Protein 2RE3 (pdb70)

Sequence (357 aa):
SADGLLASARAIKKSSKGPAPVHLWNNPPFNGDIDRIARDGTWFYQGTPINRRPAVRLFSSILKREEDDRFYLVTPVEKVGIRVDDAPFVAVDVEEVAGQGRKQVLTFTTHVGDSAVAGEGNPIRAQDPATGEPAPYVHVRAGLEALIDRKSFYRLDLGEIEDGWFGLWSSGSFFPLTVEEELEERSADGLLASARAIKSKGPAPVHLWNPPFNGDIDRIARDGTWFYQGTPINRPAVRLFSSILKREEDRFYLVTPVEKVGIRRVDDAPFVAVDVEVAGQGRKQVLTFTTHVGDSAVAGEGNPIRRAQDPATGEPAPYVHVRAGLEALIDRKSFYRLDLGEIEDGWFGLWSSGSFFPLTVEELEERG

Radius of gyration: 22.02 Å; Cα contacts (8 Å, |Δi|>4): 754; chains: 2; bounding box: 51×50×62 Å

B-factor: mean 31.07, std 10.71, range [5.23, 73.54]

CATH classification: 3.10.540.10 (+2 more: 2.30.270.10, 2.20.70.10)

Foldseek 3Di:
DDADDVRVLVVFDDPAQDPQVVADADEPEAAAEQELARWDAHPRHTDPDLVNLRQLSQWADDDHFIWRGDNHYIHGYYYPPANWAFDDWDWDDDDLQIWIWTATPSGAIAIDDPQWHKAAADPPPSHQFIWTRRDNPGIHTYDPVRVVVVCQWDDDPQFIFHRHNNDTYGSGPVVVVD/DDQDDVRVLVVFDDPAADPLVVADADEPEAAAEQEQQRFDAHPNHTDPDLVNLRQVSQWADDDNFIWRGDNHYIHGYYYPDANWAFEDWDWDDDDQQIWIWTATPSGAIDIDDPVWHKAAADPPPRHQWIWIRRDNRGIHTYDDVNVVVVCQWDDDDQFIFHHHNNDTYGSGPVVVVPD

Solvent-accessible surface area: 18654 Å² total

Secondary structure (DSSP, 8-state):
----HHHHHHH---SS---GGG--PPEEEE---B-TTS-BEETTEE------HHHHTTEEEETTEEEEE-SS-EEEE-BSS-SEEEEEEEEES-GGG-EEEEEETTS-EEE-SSSS-B--B-TTT-SB--EEEEETTEEEEEPHHHHHH----EEETTEEEEEETTEEEE--HHHHH-/--S-HHHHHHH---SS---GGG--PPEEEE---B-TTS-BEETTEE------HHHHTTEEEETTEEEEE-SS-EEEE-BSS-SEEEEEEEEES-GGG-EEEEEETTS-EEE-SSSS-B--B-TTT--B--EEEEETTEEEEEPHHHHHH----EEETTEEEEEETTEEEE--HHHHHH-

Structure (mmCIF, N/CA/C/O backbone):
data_2RE3
#
_entry.id   2RE3
#
_cell.length_a   75.370
_cell.length_b   75.370
_cell.length_c   182.687
_cell.angle_alpha   90.000
_cell.angle_beta   90.000
_cell.angle_gamma   90.000
#
_symmetry.space_group_name_H-M   'P 43 21 2'
#
loop_
_entity.id
_entity.type
_entity.pdbx_description
1 polymer 'Uncharacterized protein'
2 non-polymer GLYCEROL
3 water water
#
loop_
_atom_site.group_PDB
_atom_site.id
_atom_site.type_symbol
_atom_site.label_atom_id
_atom_site.label_alt_id
_atom_site.label_comp_id
_atom_site.label_asym_id
_atom_site.label_entity_id
_atom_site.label_seq_id
_atom_site.pdbx_PDB_ins_code
_atom_site.Cartn_x
_atom_site.Cartn_y
_atom_site.Cartn_z
_atom_site.occupancy
_atom_site.B_iso_or_equiv
_atom_site.auth_seq_id
_atom_site.auth_comp_id
_atom_site.auth_asym_id
_atom_site.auth_atom_id
_atom_site.pdbx_PDB_model_num
ATOM 1 N N . SER A 1 11 ? 12.155 -10.473 24.334 1.00 70.83 10 SER A N 1
ATOM 2 C CA . SER A 1 11 ? 10.975 -9.559 24.444 1.00 71.11 10 SER A CA 1
ATOM 3 C C . SER A 1 11 ? 11.270 -8.043 24.193 1.00 70.37 10 SER A C 1
ATOM 4 O O . SER A 1 11 ? 11.241 -7.226 25.139 1.00 69.53 10 SER A O 1
ATOM 7 N N . ALA A 1 12 ? 11.618 -7.653 22.957 1.00 68.46 11 ALA A N 1
ATOM 8 C CA . ALA A 1 12 ? 12.408 -8.437 21.995 1.00 65.37 11 ALA A CA 1
ATOM 9 C C . ALA A 1 12 ? 13.534 -7.471 21.552 1.00 62.91 11 ALA A C 1
ATOM 10 O O . ALA A 1 12 ? 13.976 -7.494 20.403 1.00 64.25 11 ALA A O 1
ATOM 12 N N . ASP A 1 13 ? 13.954 -6.607 22.490 1.00 58.91 12 ASP A N 1
ATOM 13 C CA . ASP A 1 13 ? 15.052 -5.633 22.339 1.00 54.20 12 ASP A CA 1
ATOM 14 C C . ASP A 1 13 ? 16.027 -5.882 23.491 1.00 48.11 12 ASP A C 1
ATOM 15 O O . ASP A 1 13 ? 15.612 -5.873 24.653 1.00 46.66 12 ASP A O 1
ATOM 20 N N . GLY A 1 14 ? 17.308 -6.090 23.175 1.00 41.34 13 GLY A N 1
ATOM 21 C CA . GLY A 1 14 ? 18.298 -6.572 24.155 1.00 36.02 13 GLY A CA 1
ATOM 22 C C . GLY A 1 14 ? 19.075 -5.480 24.875 1.00 32.97 13 GLY A C 1
ATOM 23 O O . GLY A 1 14 ? 18.691 -4.320 24.852 1.00 32.78 13 GLY A O 1
ATOM 24 N N . LEU A 1 15 ? 20.176 -5.851 25.524 1.00 28.47 14 LEU A N 1
ATOM 25 C CA . LEU A 1 15 ? 20.959 -4.910 26.320 1.00 24.24 14 LEU A CA 1
ATOM 26 C C . LEU A 1 15 ? 21.485 -3.715 25.533 1.00 24.30 14 LEU A C 1
ATOM 27 O O . LEU A 1 15 ? 21.129 -2.559 25.809 1.00 24.40 14 LEU A O 1
ATOM 32 N N . LEU A 1 16 ? 22.330 -4.008 24.553 1.00 23.14 15 LEU A N 1
ATOM 33 C CA . LEU A 1 16 ? 22.972 -3.003 23.725 1.00 22.51 15 LEU A CA 1
ATOM 34 C C . LEU A 1 16 ? 21.980 -2.217 22.872 1.00 24.60 15 LEU A C 1
ATOM 35 O O . LEU A 1 16 ? 22.157 -1.005 22.674 1.00 24.64 15 LEU A O 1
ATOM 40 N N . ALA A 1 17 ? 20.954 -2.889 22.349 1.00 25.65 16 ALA A N 1
ATOM 41 C CA . ALA A 1 17 ? 19.971 -2.192 21.523 1.00 26.85 16 ALA A CA 1
ATOM 42 C C . ALA A 1 17 ? 19.251 -1.179 22.400 1.00 26.93 16 ALA A C 1
ATOM 43 O O . ALA A 1 17 ? 19.039 -0.043 21.996 1.00 29.22 16 ALA A O 1
ATOM 45 N N . SER A 1 18 ? 18.929 -1.576 23.619 1.00 26.42 17 SER A N 1
ATOM 46 C CA . SER A 1 18 ? 18.205 -0.705 24.518 1.00 27.14 17 SER A CA 1
ATOM 47 C C . SER A 1 18 ? 19.021 0.501 24.892 1.00 28.24 17 SER A C 1
ATOM 48 O O . SER A 1 18 ? 18.487 1.601 24.950 1.00 29.64 17 SER A O 1
ATOM 51 N N . ALA A 1 19 ? 20.311 0.281 25.148 1.00 27.97 18 ALA A N 1
ATOM 52 C CA . ALA A 1 19 ? 21.246 1.369 25.443 1.00 28.12 18 ALA A CA 1
ATOM 53 C C . ALA A 1 19 ? 21.376 2.381 24.264 1.00 28.98 18 ALA A C 1
ATOM 54 O O . ALA A 1 19 ? 21.587 3.575 24.475 1.00 29.13 18 ALA A O 1
ATOM 56 N N . ARG A 1 20 ? 21.253 1.891 23.037 1.00 29.11 19 ARG A N 1
ATOM 57 C CA . ARG A 1 20 ? 21.313 2.742 21.875 1.00 29.96 19 ARG A CA 1
ATOM 58 C C . ARG A 1 20 ? 20.044 3.588 21.744 1.00 31.65 19 ARG A C 1
ATOM 59 O O . ARG A 1 20 ? 20.093 4.703 21.248 1.00 31.00 19 ARG A O 1
ATOM 67 N N . ALA A 1 21 ? 18.914 3.069 22.220 1.00 36.22 20 ALA A N 1
ATOM 68 C CA . ALA A 1 21 ? 17.641 3.826 22.216 1.00 36.09 20 ALA A CA 1
ATOM 69 C C . ALA A 1 21 ? 17.610 4.960 23.257 1.00 37.29 20 ALA A C 1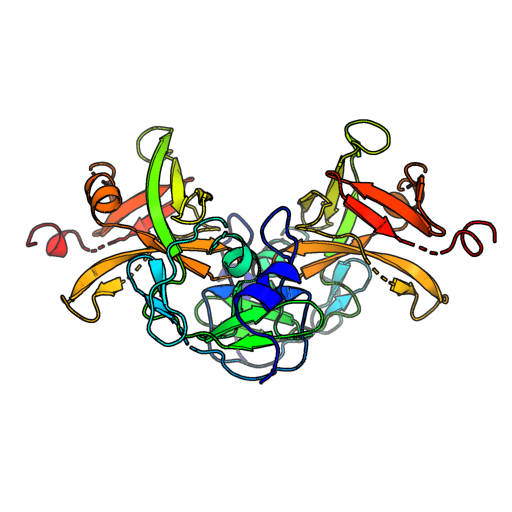
ATOM 70 O O . ALA A 1 21 ? 16.890 5.931 23.076 1.00 40.90 20 ALA A O 1
ATOM 72 N N . ILE A 1 22 ? 18.375 4.839 24.338 1.00 36.63 21 ILE A N 1
ATOM 73 C CA . ILE A 1 22 ? 18.427 5.887 25.355 1.00 37.25 21 ILE A CA 1
ATOM 74 C C . ILE A 1 22 ? 19.429 6.979 24.968 1.00 37.12 21 ILE A C 1
ATOM 75 O O . ILE A 1 22 ? 20.482 6.716 24.392 1.00 39.26 21 ILE A O 1
ATOM 80 N N A LYS A 1 23 ? 19.097 8.226 25.249 0.50 36.33 22 LYS A N 1
ATOM 81 N N B LYS A 1 23 ? 19.075 8.195 25.360 0.50 39.28 22 LYS A N 1
ATOM 82 C CA A LYS A 1 23 ? 20.121 9.276 25.322 0.50 35.46 22 LYS A CA 1
ATOM 83 C CA B LYS A 1 23 ? 19.821 9.406 25.041 0.50 40.46 22 LYS A CA 1
ATOM 84 C C A LYS A 1 23 ? 19.854 10.051 26.599 0.50 36.48 22 LYS A C 1
ATOM 85 C C B LYS A 1 23 ? 19.624 10.407 26.188 0.50 41.02 22 LYS A C 1
ATOM 86 O O A LYS A 1 23 ? 18.706 10.259 26.998 0.50 36.60 22 LYS A O 1
ATOM 87 O O B LYS A 1 23 ? 18.609 11.110 26.220 0.50 42.36 22 LYS A O 1
ATOM 98 N N A SER A 1 24 ? 20.924 10.430 27.270 0.50 37.53 23 SER A N 1
ATOM 99 N N B SER A 1 24 ? 20.574 10.432 27.134 0.50 40.89 23 SER A N 1
ATOM 100 C CA A SER A 1 24 ? 20.791 11.139 28.503 0.50 39.10 23 SER A CA 1
ATOM 101 C CA B SER A 1 24 ? 20.480 11.252 28.350 0.50 41.14 23 SER A CA 1
ATOM 102 C C A SER A 1 24 ? 21.921 12.123 28.612 0.50 42.06 23 SER A C 1
ATOM 103 C C B SER A 1 24 ? 21.773 12.061 28.656 0.50 43.17 23 SER A C 1
ATOM 104 O O A SER A 1 24 ? 23.071 11.785 28.346 0.50 43.49 23 SER A O 1
ATOM 105 O O B SER A 1 24 ? 22.871 11.520 28.610 0.50 44.26 23 SER A O 1
ATOM 110 N N . LYS A 1 25 ? 21.600 13.347 28.996 1.00 43.92 24 LYS A N 1
ATOM 111 C CA . LYS A 1 25 ? 22.644 14.282 29.396 1.00 44.47 24 LYS A CA 1
ATOM 112 C C . LYS A 1 25 ? 22.746 14.228 30.920 1.00 43.56 24 LYS A C 1
ATOM 113 O O . LYS A 1 25 ? 23.511 14.993 31.514 1.00 46.46 24 LYS A O 1
ATOM 119 N N . GLY A 1 26 ? 21.967 13.374 31.576 1.00 40.00 25 GLY A N 1
ATOM 120 C CA . GLY A 1 26 ? 21.856 13.455 33.038 1.00 36.40 25 GLY A CA 1
ATOM 121 C C . GLY A 1 26 ? 20.696 12.637 33.552 1.00 34.28 25 GLY A C 1
ATOM 122 O O . GLY A 1 26 ? 20.023 11.971 32.759 1.00 34.68 25 GLY A O 1
ATOM 123 N N . PRO A 1 27 ? 20.442 12.695 34.881 1.00 33.20 26 PRO A N 1
ATOM 124 C CA . PRO A 1 27 ? 19.347 11.919 35.490 1.00 29.43 26 PRO A CA 1
ATOM 125 C C . PRO A 1 27 ? 17.999 12.361 34.938 1.00 23.03 26 PRO A C 1
ATOM 126 O O . PRO A 1 27 ? 17.705 13.537 34.909 1.00 23.41 26 PRO A O 1
ATOM 130 N N . ALA A 1 28 ? 17.234 11.400 34.453 1.00 20.12 27 ALA A N 1
ATOM 131 C CA . ALA A 1 28 ? 16.030 11.660 33.702 1.00 21.55 27 ALA A CA 1
ATOM 132 C C . ALA A 1 28 ? 14.895 11.915 34.685 1.00 21.37 27 ALA A C 1
ATOM 133 O O . ALA A 1 28 ? 14.942 11.436 35.808 1.00 20.24 27 ALA A O 1
ATOM 135 N N . PRO A 1 29 ? 13.884 12.688 34.262 1.00 20.26 28 PRO A N 1
ATOM 136 C CA . PRO A 1 29 ? 12.744 13.049 35.114 1.00 18.07 28 PRO A CA 1
ATOM 137 C C . PRO A 1 29 ? 11.709 11.948 35.102 1.00 18.12 28 PRO A C 1
ATOM 138 O O . PRO A 1 29 ? 10.549 12.115 34.669 1.00 16.47 28 PRO A O 1
ATOM 142 N N . VAL A 1 30 ? 12.138 10.807 35.616 1.00 20.06 29 VAL A N 1
ATOM 143 C CA . VAL A 1 30 ? 11.396 9.571 35.468 1.00 19.57 29 VAL A CA 1
ATOM 144 C C . VAL A 1 30 ? 10.050 9.595 36.161 1.00 21.43 29 VAL A C 1
ATOM 145 O O . VAL A 1 30 ? 9.191 8.775 35.822 1.00 23.77 29 VAL A O 1
ATOM 149 N N . HIS A 1 31 ? 9.841 10.515 37.111 1.00 19.16 30 HIS A N 1
ATOM 150 C CA . HIS A 1 31 ? 8.559 10.576 37.792 1.00 18.97 30 HIS A CA 1
ATOM 151 C C . HIS A 1 31 ? 7.522 11.376 37.028 1.00 19.44 30 HIS A C 1
ATOM 152 O O . HIS A 1 31 ? 6.392 11.511 37.489 1.00 17.67 30 HIS A O 1
ATOM 159 N N . LEU A 1 32 ? 7.881 11.865 35.840 1.00 20.43 31 LEU A N 1
ATOM 160 C CA . LEU A 1 32 ? 6.879 12.385 34.916 1.00 21.75 31 LEU A CA 1
ATOM 161 C C . LEU A 1 32 ? 6.207 11.259 34.137 1.00 22.60 31 LEU A C 1
ATOM 162 O O . LEU A 1 32 ? 5.123 11.458 33.570 1.00 20.57 31 LEU A O 1
ATOM 167 N N . TRP A 1 33 ? 6.835 10.079 34.139 1.00 23.83 32 TRP A N 1
ATOM 168 C CA . TRP A 1 33 ? 6.475 9.011 33.222 1.00 23.74 32 TRP A CA 1
ATOM 169 C C . TRP A 1 33 ? 5.811 7.829 33.910 1.00 24.72 32 TRP A C 1
ATOM 170 O O . TRP A 1 33 ? 6.268 7.369 34.954 1.00 23.20 32 TRP A O 1
ATOM 181 N N A ASN A 1 34 ? 4.728 7.340 33.313 0.50 25.88 33 ASN A N 1
ATOM 182 N N B ASN A 1 34 ? 4.710 7.356 33.314 0.50 27.23 33 ASN A N 1
ATOM 183 C CA A ASN A 1 34 ? 4.032 6.150 33.820 0.50 25.61 33 ASN A CA 1
ATOM 184 C CA B ASN A 1 34 ? 3.934 6.205 33.826 0.50 28.16 33 ASN A CA 1
ATOM 185 C C A ASN A 1 34 ? 3.619 5.244 32.689 0.50 26.00 33 ASN A C 1
ATOM 186 C C B ASN A 1 34 ? 3.593 5.227 32.691 0.50 27.41 33 ASN A C 1
ATOM 187 O O A ASN A 1 34 ? 2.428 5.013 32.452 0.50 27.15 33 ASN A O 1
ATOM 188 O O B ASN A 1 34 ? 2.416 4.926 32.456 0.50 28.40 33 ASN A O 1
ATOM 197 N N . PRO A 1 35 ? 4.620 4.724 31.981 1.00 26.13 34 PRO A N 1
ATOM 198 C CA . PRO A 1 35 ? 4.385 3.812 30.883 1.00 28.69 34 PRO A CA 1
ATOM 199 C C . PRO A 1 35 ? 3.940 2.458 31.409 1.00 29.47 34 PRO A C 1
ATOM 200 O O . PRO A 1 35 ? 4.107 2.171 32.585 1.00 30.24 34 PRO A O 1
ATOM 204 N N . PRO A 1 36 ? 3.382 1.620 30.543 1.00 32.48 35 PRO A N 1
ATOM 205 C CA . PRO A 1 36 ? 2.927 0.341 31.083 1.00 33.36 35 PRO A CA 1
ATOM 206 C C . PRO A 1 36 ? 4.139 -0.545 31.320 1.00 32.67 35 PRO A C 1
ATOM 207 O O . PRO A 1 36 ? 5.154 -0.383 30.661 1.00 34.70 35 PRO A O 1
ATOM 211 N N . PHE A 1 37 ? 4.027 -1.426 32.298 1.00 33.03 36 PHE A N 1
ATOM 212 C CA . PHE A 1 37 ? 5.094 -2.331 32.715 1.00 33.36 36 PHE A CA 1
ATOM 213 C C . PHE A 1 37 ? 5.362 -3.379 31.648 1.00 34.91 36 PHE A C 1
ATOM 214 O O . PHE A 1 37 ? 4.483 -4.158 31.340 1.00 37.51 36 PHE A O 1
ATOM 222 N N . ASN A 1 38 ? 6.556 -3.425 31.079 1.00 35.82 37 ASN A N 1
ATOM 223 C CA . ASN A 1 38 ? 6.869 -4.489 30.107 1.00 38.26 37 ASN A CA 1
ATOM 224 C C . ASN A 1 38 ? 7.618 -5.713 30.623 1.00 35.57 37 ASN A C 1
ATOM 225 O O . ASN A 1 38 ? 8.174 -6.459 29.834 1.00 38.09 37 ASN A O 1
ATOM 230 N N . GLY A 1 39 ? 7.648 -5.936 31.924 1.00 33.66 38 GLY A N 1
ATOM 231 C CA . GLY A 1 39 ? 8.289 -7.136 32.460 1.00 32.75 38 GLY A CA 1
ATOM 232 C C . GLY A 1 39 ? 9.590 -6.841 33.182 1.00 33.92 38 GLY A C 1
ATOM 233 O O . GLY A 1 39 ? 10.108 -5.710 33.169 1.00 34.19 38 GLY A O 1
ATOM 234 N N . ASP A 1 40 ? 10.109 -7.860 33.842 1.00 31.69 39 ASP A N 1
ATOM 235 C CA . ASP A 1 40 ? 11.405 -7.768 34.463 1.00 31.08 39 ASP A CA 1
ATOM 236 C C . ASP A 1 40 ? 12.467 -8.223 33.476 1.00 31.56 39 ASP A C 1
ATOM 237 O O . ASP A 1 40 ? 12.247 -9.165 32.701 1.00 34.35 39 ASP A O 1
ATOM 242 N N . ILE A 1 41 ? 13.607 -7.543 33.467 1.00 30.14 40 ILE A N 1
ATOM 243 C CA . ILE A 1 41 ? 14.742 -8.003 32.669 1.00 28.90 40 ILE A CA 1
ATOM 244 C C . ILE A 1 41 ? 15.725 -8.662 33.607 1.00 27.88 40 ILE A C 1
ATOM 245 O O . ILE A 1 41 ? 15.657 -8.486 34.810 1.00 26.45 40 ILE A O 1
ATOM 250 N N . ASP A 1 42 ? 16.639 -9.440 33.061 1.00 28.35 41 ASP A N 1
ATOM 251 C CA . ASP A 1 42 ? 17.602 -10.137 33.892 1.00 27.45 41 ASP A CA 1
ATOM 252 C C . ASP A 1 42 ? 18.770 -9.173 34.191 1.00 25.13 41 ASP A C 1
ATOM 253 O O . ASP A 1 42 ? 19.910 -9.311 33.704 1.00 23.84 41 ASP A O 1
ATOM 266 N N . ARG A 1 44 ? 20.637 -7.093 37.524 1.00 23.48 43 ARG A N 1
ATOM 267 C CA . ARG A 1 44 ? 20.824 -7.051 38.957 1.00 24.08 43 ARG A CA 1
ATOM 268 C C . ARG A 1 44 ? 21.951 -6.087 39.250 1.00 23.93 43 ARG A C 1
ATOM 269 O O . ARG A 1 44 ? 23.013 -6.230 38.667 1.00 23.89 43 ARG A O 1
ATOM 277 N N . ILE A 1 45 ? 21.706 -5.107 40.124 1.00 22.32 44 ILE A N 1
ATOM 278 C CA . ILE A 1 45 ? 22.744 -4.232 40.650 1.00 20.00 44 ILE A CA 1
ATOM 279 C C . ILE A 1 45 ? 23.268 -4.833 41.937 1.00 22.52 44 ILE A C 1
ATOM 280 O O . ILE A 1 45 ? 22.583 -4.823 42.979 1.00 23.17 44 ILE A O 1
ATOM 285 N N . ALA A 1 46 ? 24.472 -5.382 41.879 1.00 21.75 45 ALA A N 1
ATOM 286 C CA . ALA A 1 46 ? 25.065 -5.981 43.090 1.00 24.20 45 ALA A CA 1
ATOM 287 C C . ALA A 1 46 ? 25.335 -4.911 44.151 1.00 24.32 45 ALA A C 1
ATOM 288 O O . ALA A 1 46 ? 25.419 -3.730 43.850 1.00 25.61 45 ALA A O 1
ATOM 290 N N . ARG A 1 47 ? 25.468 -5.368 45.386 1.00 26.86 46 ARG A N 1
ATOM 291 C CA . ARG A 1 47 ? 25.804 -4.545 46.554 1.00 28.08 46 ARG A CA 1
ATOM 292 C C . ARG A 1 47 ? 27.022 -3.638 46.358 1.00 25.96 46 ARG A C 1
ATOM 293 O O . ARG A 1 47 ? 27.120 -2.575 46.977 1.00 26.14 46 ARG A O 1
ATOM 301 N N . ASP A 1 48 ? 27.962 -4.083 45.529 1.00 23.48 47 ASP A N 1
ATOM 302 C CA . ASP A 1 48 ? 29.163 -3.312 45.239 1.00 25.81 47 ASP A CA 1
ATOM 303 C C . ASP A 1 48 ? 29.028 -2.379 44.034 1.00 25.38 47 ASP A C 1
ATOM 304 O O . ASP A 1 48 ? 30.009 -1.759 43.621 1.00 27.41 47 ASP A O 1
ATOM 309 N N . GLY A 1 49 ? 27.843 -2.299 43.451 1.00 22.90 48 GLY A N 1
ATOM 310 C CA . GLY A 1 49 ? 27.611 -1.362 42.358 1.00 24.37 48 GLY A CA 1
ATOM 311 C C . GLY A 1 49 ? 27.704 -1.962 40.972 1.00 23.34 48 GLY A C 1
ATOM 312 O O . GLY A 1 49 ? 27.369 -1.308 39.994 1.00 23.24 48 GLY A O 1
ATOM 313 N N . THR A 1 50 ? 28.139 -3.213 40.898 1.00 23.01 49 THR A N 1
ATOM 314 C CA . THR A 1 50 ? 28.334 -3.910 39.635 1.00 22.72 49 THR A CA 1
ATOM 315 C C . THR A 1 50 ? 26.992 -4.343 39.103 1.00 22.66 49 THR A C 1
ATOM 316 O O . THR A 1 50 ? 26.174 -4.869 39.839 1.00 23.14 49 THR A O 1
ATOM 320 N N . TRP A 1 51 ? 26.768 -4.084 37.821 1.00 24.03 50 TRP A N 1
ATOM 321 C CA . TRP A 1 51 ? 25.532 -4.489 37.147 1.00 23.28 50 TRP A CA 1
ATOM 322 C C . TRP A 1 51 ? 25.771 -5.833 36.484 1.00 23.82 50 TRP A C 1
ATOM 323 O O . TRP A 1 51 ? 26.833 -6.063 35.877 1.00 27.54 50 TRP A O 1
ATOM 334 N N . PHE A 1 52 ? 24.820 -6.744 36.630 1.00 22.12 51 PHE A N 1
ATOM 335 C CA . PHE A 1 52 ? 24.949 -8.066 36.033 1.00 20.68 51 PHE A CA 1
ATOM 336 C C . PHE A 1 52 ? 23.820 -8.218 35.069 1.00 20.87 51 PHE A C 1
ATOM 337 O O . PHE A 1 52 ? 22.710 -7.837 35.393 1.00 19.80 51 PHE A O 1
ATOM 345 N N . TYR A 1 53 ? 24.105 -8.755 33.882 1.00 19.57 52 TYR A N 1
ATOM 346 C CA . TYR A 1 53 ? 23.070 -8.987 32.884 1.00 20.00 52 TYR A CA 1
ATOM 347 C C . TYR A 1 53 ? 23.087 -10.480 32.516 1.00 20.69 52 TYR A C 1
ATOM 348 O O . TYR A 1 53 ? 24.095 -11.011 32.092 1.00 18.94 52 TYR A O 1
ATOM 357 N N . GLN A 1 54 ? 21.970 -11.165 32.706 1.00 21.15 53 GLN A N 1
ATOM 358 C CA . GLN A 1 54 ? 21.944 -12.600 32.487 1.00 21.61 53 GLN A CA 1
ATOM 359 C C . GLN A 1 54 ? 23.060 -13.304 33.269 1.00 21.15 53 GLN A C 1
ATOM 360 O O . GLN A 1 54 ? 23.578 -14.320 32.806 1.00 19.48 53 GLN A O 1
ATOM 366 N N . GLY A 1 55 ? 23.435 -12.763 34.426 1.00 20.95 54 GLY A N 1
ATOM 367 C CA . GLY A 1 55 ? 24.482 -13.376 35.264 1.00 21.34 54 GLY A CA 1
ATOM 368 C C . GLY A 1 55 ? 25.910 -12.967 34.959 1.00 22.22 54 GLY A C 1
ATOM 369 O O . GLY A 1 55 ? 26.803 -13.398 35.631 1.00 24.71 54 GLY A O 1
ATOM 370 N N . THR A 1 56 ? 26.128 -12.143 33.941 1.00 25.17 55 THR A N 1
ATOM 371 C CA . THR A 1 56 ? 27.471 -11.708 33.533 1.00 25.39 55 THR A CA 1
ATOM 372 C C . THR A 1 56 ? 27.627 -10.239 33.852 1.00 25.58 55 THR A C 1
ATOM 373 O O . THR A 1 56 ? 26.766 -9.430 33.479 1.00 23.43 55 THR A O 1
ATOM 377 N N . PRO A 1 57 ? 28.740 -9.880 34.517 1.00 25.53 56 PRO A N 1
ATOM 378 C CA . PRO A 1 57 ? 28.961 -8.488 34.849 1.00 24.00 56 PRO A CA 1
ATOM 379 C C . PRO A 1 57 ? 29.203 -7.630 33.608 1.00 25.03 56 PRO A C 1
ATOM 380 O O . PRO A 1 57 ? 29.615 -8.114 32.572 1.00 24.19 56 PRO A O 1
ATOM 384 N N . ILE A 1 58 ? 28.923 -6.352 33.757 1.00 28.27 57 ILE A N 1
ATOM 385 C CA . ILE A 1 58 ? 29.137 -5.354 32.747 1.00 31.40 57 ILE A CA 1
ATOM 386 C C . ILE A 1 58 ? 30.318 -4.484 33.198 1.00 32.47 57 ILE A C 1
ATOM 387 O O . ILE A 1 58 ? 30.210 -3.709 34.143 1.00 35.67 57 ILE A O 1
ATOM 392 N N . ASN A 1 59 ? 31.449 -4.603 32.534 1.00 32.61 58 ASN A N 1
ATOM 393 C CA . ASN A 1 59 ? 32.569 -3.719 32.815 1.00 31.82 58 ASN A CA 1
ATOM 394 C C . ASN A 1 59 ? 32.549 -2.663 31.688 1.00 30.03 58 ASN A C 1
ATOM 395 O O . ASN A 1 59 ? 33.267 -2.800 30.686 1.00 30.48 58 ASN A O 1
ATOM 400 N N A ARG A 1 60 ? 31.819 -1.573 31.964 0.50 27.07 59 ARG A N 1
ATOM 401 N N B ARG A 1 60 ? 31.578 -1.742 31.751 0.50 28.81 59 ARG A N 1
ATOM 402 C CA A ARG A 1 60 ? 31.294 -0.662 30.942 0.50 25.48 59 ARG A CA 1
ATOM 403 C CA B ARG A 1 60 ? 31.535 -0.537 30.882 0.50 27.60 59 ARG A CA 1
ATOM 404 C C A ARG A 1 60 ? 30.682 0.609 31.589 0.50 24.60 59 ARG A C 1
ATOM 405 C C B ARG A 1 60 ? 30.770 0.577 31.576 0.50 25.98 59 ARG A C 1
ATOM 406 O O A ARG A 1 60 ? 29.476 0.868 31.447 0.50 23.52 59 ARG A O 1
ATOM 407 O O B ARG A 1 60 ? 29.543 0.698 31.447 0.50 25.30 59 ARG A O 1
ATOM 422 N N . PRO A 1 61 ? 31.504 1.413 32.300 1.00 24.21 60 PRO A N 1
ATOM 423 C CA . PRO A 1 61 ? 30.902 2.440 33.139 1.00 23.44 60 PRO A CA 1
ATOM 424 C C . PRO A 1 61 ? 29.982 3.401 32.383 1.00 25.45 60 PRO A C 1
ATOM 425 O O . PRO A 1 61 ? 28.979 3.817 32.931 1.00 28.57 60 PRO A O 1
ATOM 429 N N . ALA A 1 62 ? 30.285 3.709 31.122 1.00 26.14 61 ALA A N 1
ATOM 430 C CA . ALA A 1 62 ? 29.405 4.568 30.321 1.00 25.75 61 ALA A CA 1
ATOM 431 C C . ALA A 1 62 ? 27.949 4.049 30.276 1.00 24.37 61 ALA A C 1
ATOM 432 O O . ALA A 1 62 ? 27.002 4.816 30.425 1.00 23.90 61 ALA A O 1
ATOM 442 N N . VAL A 1 64 ? 26.605 1.750 32.268 1.00 23.42 63 VAL A N 1
ATOM 443 C CA . VAL A 1 64 ? 26.054 1.717 33.594 1.00 22.09 63 VAL A CA 1
ATOM 444 C C . VAL A 1 64 ? 25.521 3.124 33.969 1.00 24.70 63 VAL A C 1
ATOM 445 O O . VAL A 1 64 ? 24.501 3.233 34.644 1.00 28.04 63 VAL A O 1
ATOM 449 N N . ARG A 1 65 ? 26.187 4.190 33.527 1.00 24.58 64 ARG A N 1
ATOM 450 C CA . ARG A 1 65 ? 25.735 5.562 33.836 1.00 26.13 64 ARG A CA 1
ATOM 451 C C . ARG A 1 65 ? 24.438 5.883 33.104 1.00 25.55 64 ARG A C 1
ATOM 452 O O . ARG A 1 65 ? 23.523 6.494 33.649 1.00 23.92 64 ARG A O 1
ATOM 460 N N . LEU A 1 66 ? 24.372 5.406 31.870 1.00 24.44 65 LEU A N 1
ATOM 461 C CA . LEU A 1 66 ? 23.238 5.616 30.998 1.00 25.48 65 LEU A CA 1
ATOM 462 C C . LEU A 1 66 ? 21.988 4.950 31.573 1.00 25.43 65 LEU A C 1
ATOM 463 O O . LEU A 1 66 ? 20.959 5.608 31.741 1.00 25.61 65 LEU A O 1
ATOM 468 N N . PHE A 1 67 ? 22.072 3.665 31.922 1.00 24.00 66 PHE A N 1
ATOM 469 C CA . PHE A 1 67 ? 20.908 2.994 32.486 1.00 22.39 66 PHE A CA 1
ATOM 470 C C . PHE A 1 67 ? 20.579 3.571 33.853 1.00 21.47 66 PHE A C 1
ATOM 471 O O . PHE A 1 67 ? 19.431 3.590 34.245 1.00 22.99 66 PHE A O 1
ATOM 479 N N . SER A 1 68 ? 21.591 3.998 34.594 1.00 23.44 67 SER A N 1
ATOM 480 C CA . SER A 1 68 ? 21.377 4.513 35.943 1.00 24.95 67 SER A CA 1
ATOM 481 C C . SER A 1 68 ? 20.600 5.814 35.880 1.00 26.56 67 SER A C 1
ATOM 482 O O . SER A 1 68 ? 19.882 6.132 36.815 1.00 28.02 67 SER A O 1
ATOM 485 N N . SER A 1 69 ? 20.759 6.568 34.784 1.00 25.53 68 SER A N 1
ATOM 486 C CA . SER A 1 69 ? 20.016 7.81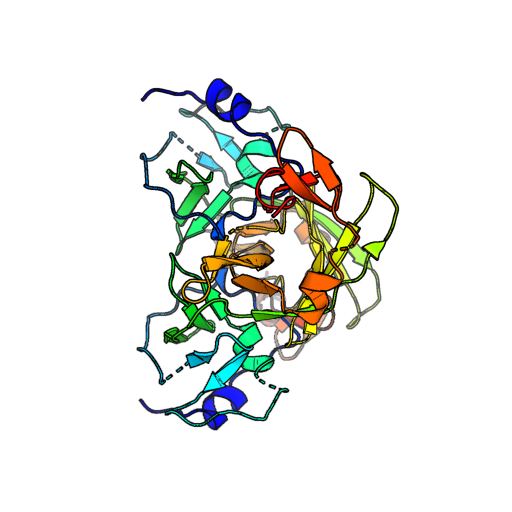0 34.608 1.00 25.55 68 SER A CA 1
ATOM 487 C C . SER A 1 69 ? 18.485 7.585 34.564 1.00 24.59 68 SER A C 1
ATOM 488 O O . SER A 1 69 ? 17.730 8.526 34.810 1.00 18.68 68 SER A O 1
ATOM 491 N N . ILE A 1 70 ? 18.038 6.365 34.258 1.00 20.85 69 ILE A N 1
ATOM 492 C CA . ILE A 1 70 ? 16.584 6.134 34.144 1.00 21.21 69 ILE A CA 1
ATOM 493 C C . ILE A 1 70 ? 16.045 5.209 35.244 1.00 22.17 69 ILE A C 1
ATOM 494 O O . ILE A 1 70 ? 14.991 4.586 35.099 1.00 19.45 69 ILE A O 1
ATOM 499 N N . LEU A 1 71 ? 16.793 5.126 36.342 1.00 22.15 70 LEU A N 1
ATOM 500 C CA . LEU A 1 71 ? 16.346 4.381 37.490 1.00 23.34 70 LEU A CA 1
ATOM 501 C C . LEU A 1 71 ? 15.193 5.124 38.164 1.00 25.02 70 LEU A C 1
ATOM 502 O O . LEU A 1 71 ? 15.217 6.363 38.324 1.00 25.55 70 LEU A O 1
ATOM 507 N N . LYS A 1 72 ? 14.185 4.355 38.552 1.00 22.86 71 LYS A N 1
ATOM 508 C CA . LYS A 1 72 ? 13.038 4.869 39.246 1.00 21.76 71 LYS A CA 1
ATOM 509 C C . LYS A 1 72 ? 12.671 3.877 40.353 1.00 23.87 71 LYS A C 1
ATOM 510 O O . LYS A 1 72 ? 12.640 2.659 40.147 1.00 20.82 71 LYS A O 1
ATOM 516 N N . ARG A 1 73 ? 12.388 4.408 41.525 1.00 23.97 72 ARG A N 1
ATOM 517 C CA . ARG A 1 73 ? 11.942 3.603 42.630 1.00 25.99 72 ARG A CA 1
ATOM 518 C C . ARG A 1 73 ? 10.433 3.730 42.761 1.00 26.81 72 ARG A C 1
ATOM 519 O O . ARG A 1 73 ? 9.906 4.839 42.766 1.00 27.38 72 ARG A O 1
ATOM 527 N N . GLU A 1 74 ? 9.728 2.612 42.867 1.00 27.45 73 GLU A N 1
ATOM 528 C CA . GLU A 1 74 ? 8.309 2.645 43.231 1.00 30.21 73 GLU A CA 1
ATOM 529 C C . GLU A 1 74 ? 8.139 1.709 44.399 1.00 31.62 73 GLU A C 1
ATOM 530 O O . GLU A 1 74 ? 8.584 0.557 44.344 1.00 33.89 73 GLU A O 1
ATOM 536 N N . GLU A 1 75 ? 7.504 2.200 45.454 1.00 32.52 74 GLU A N 1
ATOM 537 C CA . GLU A 1 75 ? 7.444 1.475 46.717 1.00 34.36 74 GLU A CA 1
ATOM 538 C C . GLU A 1 75 ? 8.873 1.056 47.083 1.00 33.88 74 GLU A C 1
ATOM 539 O O . GLU A 1 75 ? 9.747 1.946 47.246 1.00 33.61 74 GLU A O 1
ATOM 545 N N A ASP A 1 76 ? 9.128 -0.253 47.181 0.50 31.98 75 ASP A N 1
ATOM 546 N N B ASP A 1 76 ? 9.127 -0.248 47.189 0.50 32.96 75 ASP A N 1
ATOM 547 C CA A ASP A 1 76 ? 10.467 -0.758 47.504 0.50 31.51 75 ASP A CA 1
ATOM 548 C CA B ASP A 1 76 ? 10.457 -0.751 47.513 0.50 33.20 75 ASP A CA 1
ATOM 549 C C A ASP A 1 76 ? 11.199 -1.395 46.318 0.50 31.54 75 ASP A C 1
ATOM 550 C C B ASP A 1 76 ? 11.045 -1.578 46.362 0.50 32.84 75 ASP A C 1
ATOM 551 O O A ASP A 1 76 ? 12.303 -1.904 46.462 0.50 31.84 75 ASP A O 1
ATOM 552 O O B ASP A 1 76 ? 11.848 -2.471 46.588 0.50 33.54 75 ASP A O 1
ATOM 561 N N . ARG A 1 77 ? 10.619 -1.301 45.133 1.00 33.41 76 ARG A N 1
ATOM 562 C CA . ARG A 1 77 ? 11.177 -1.945 43.952 1.00 32.24 76 ARG A CA 1
ATOM 563 C C . ARG A 1 77 ? 11.814 -0.950 43.000 1.00 29.82 76 ARG A C 1
ATOM 564 O O . ARG A 1 77 ? 11.636 0.249 43.128 1.00 29.15 76 ARG A O 1
ATOM 572 N N . PHE A 1 78 ? 12.570 -1.463 42.038 1.00 27.98 77 PHE A N 1
ATOM 573 C CA . PHE A 1 78 ? 13.281 -0.610 41.110 1.00 25.55 77 PHE A CA 1
ATOM 574 C C . PHE A 1 78 ? 13.020 -0.938 39.630 1.00 25.77 77 PHE A C 1
ATOM 575 O O . PHE A 1 78 ? 12.908 -2.106 39.228 1.00 23.86 77 PHE A O 1
ATOM 583 N N . TYR A 1 79 ? 12.936 0.125 38.834 1.00 24.85 78 TYR A N 1
ATOM 584 C CA . TYR A 1 79 ? 12.626 0.028 37.423 1.00 25.78 78 TYR A CA 1
ATOM 585 C C . TYR A 1 79 ? 13.595 0.882 36.614 1.00 25.31 78 TYR A C 1
ATOM 586 O O . TYR A 1 79 ? 14.264 1.747 37.167 1.00 24.45 78 TYR A O 1
ATOM 595 N N . LEU A 1 80 ? 13.700 0.579 35.325 1.00 24.39 79 LEU A N 1
ATOM 596 C CA . LEU A 1 80 ? 14.294 1.494 34.343 1.00 24.88 79 LEU A CA 1
ATOM 597 C C . LEU A 1 80 ? 13.108 1.983 33.543 1.00 22.77 79 LEU A C 1
ATOM 598 O O . LEU A 1 80 ? 12.352 1.183 33.018 1.00 20.34 79 LEU A O 1
ATOM 603 N N . VAL A 1 81 ? 12.940 3.291 33.477 1.00 22.85 80 VAL A N 1
ATOM 604 C CA . VAL A 1 81 ? 11.735 3.891 32.938 1.00 22.78 80 VAL A CA 1
ATOM 605 C C . VAL A 1 81 ? 12.083 4.959 31.920 1.00 24.89 80 VAL A C 1
ATOM 606 O O . VAL A 1 81 ? 12.874 5.843 32.187 1.00 27.88 80 VAL A O 1
ATOM 610 N N . THR A 1 82 ? 11.484 4.846 30.746 1.00 26.18 81 THR A N 1
ATOM 611 C CA . THR A 1 82 ? 11.496 5.880 29.733 1.00 26.75 81 THR A CA 1
ATOM 612 C C . THR A 1 82 ? 10.028 6.321 29.572 1.00 25.62 81 THR A C 1
ATOM 613 O O . THR A 1 82 ? 9.138 5.731 30.170 1.00 23.37 81 THR A O 1
ATOM 617 N N . PRO A 1 83 ? 9.769 7.330 28.737 1.00 26.46 82 PRO A N 1
ATOM 618 C CA . PRO A 1 83 ? 8.371 7.714 28.472 1.00 27.41 82 PRO A CA 1
ATOM 619 C C . PRO A 1 83 ? 7.501 6.607 27.865 1.00 28.92 82 PRO A C 1
ATOM 620 O O . PRO A 1 83 ? 6.276 6.677 27.978 1.00 30.08 82 PRO A O 1
ATOM 624 N N . VAL A 1 84 ? 8.100 5.606 27.229 1.00 29.59 83 VAL A N 1
ATOM 625 C CA . VAL A 1 84 ? 7.302 4.584 26.562 1.00 32.87 83 VAL A CA 1
ATOM 626 C C . VAL A 1 84 ? 7.352 3.208 27.218 1.00 35.29 83 VAL A C 1
ATOM 627 O O . VAL A 1 84 ? 6.408 2.410 27.053 1.00 37.07 83 VAL A O 1
ATOM 631 N N . GLU A 1 85 ? 8.390 2.955 28.004 1.00 35.72 84 GLU A N 1
ATOM 632 C CA . GLU A 1 85 ? 8.637 1.627 28.543 1.00 37.43 84 GLU A CA 1
ATOM 633 C C . GLU A 1 85 ? 9.100 1.668 29.995 1.00 34.26 84 GLU A C 1
ATOM 634 O O . GLU A 1 85 ? 9.810 2.575 30.382 1.00 33.98 84 GLU A O 1
ATOM 640 N N . LYS A 1 86 ? 8.698 0.665 30.776 1.00 32.53 85 LYS A N 1
ATOM 641 C CA . LYS A 1 86 ? 9.171 0.444 32.141 1.00 31.19 85 LYS A CA 1
ATOM 642 C C . LYS A 1 86 ? 9.527 -1.036 32.361 1.00 32.31 85 LYS A C 1
ATOM 643 O O . LYS A 1 86 ? 8.659 -1.905 32.194 1.00 33.53 85 LYS A O 1
ATOM 649 N N . VAL A 1 87 ? 10.768 -1.318 32.778 1.00 28.76 86 VAL A N 1
ATOM 650 C CA . VAL A 1 87 ? 11.168 -2.664 33.096 1.00 25.41 86 VAL A CA 1
ATOM 651 C C . VAL A 1 87 ? 11.693 -2.787 34.511 1.00 26.62 86 VAL A C 1
ATOM 652 O O . VAL A 1 87 ? 12.365 -1.891 35.038 1.00 28.56 86 VAL A O 1
ATOM 656 N N . GLY A 1 88 ? 11.401 -3.920 35.129 1.00 26.18 87 GLY A N 1
ATOM 657 C CA . GLY A 1 88 ? 11.862 -4.196 36.480 1.00 26.44 87 GLY A CA 1
ATOM 658 C C . GLY A 1 88 ? 13.301 -4.718 36.548 1.00 24.67 87 GLY A C 1
ATOM 659 O O . GLY A 1 88 ? 13.679 -5.570 35.751 1.00 19.66 87 GLY A O 1
ATOM 660 N N . ILE A 1 89 ? 14.100 -4.192 37.491 1.00 25.01 88 ILE A N 1
ATOM 661 C CA . ILE A 1 89 ? 15.413 -4.765 37.788 1.00 27.02 88 ILE A CA 1
ATOM 662 C C . ILE A 1 89 ? 15.503 -5.188 39.241 1.00 28.03 88 ILE A C 1
ATOM 663 O O . ILE A 1 89 ? 14.676 -4.822 40.049 1.00 32.30 88 ILE A O 1
ATOM 668 N N . ARG A 1 90 ? 16.518 -5.982 39.542 1.00 28.86 89 ARG A N 1
ATOM 669 C CA . ARG A 1 90 ? 16.762 -6.516 40.858 1.00 29.36 89 ARG A CA 1
ATOM 670 C C . ARG A 1 90 ? 17.850 -5.676 41.460 1.00 26.98 89 ARG A C 1
ATOM 671 O O . ARG A 1 90 ? 18.849 -5.417 40.804 1.00 25.37 89 ARG A O 1
ATOM 679 N N . VAL A 1 91 ? 17.686 -5.265 42.708 1.00 26.29 90 VAL A N 1
ATOM 680 C CA . VAL A 1 91 ? 18.746 -4.536 43.383 1.00 26.38 90 VAL A CA 1
ATOM 681 C C . VAL A 1 91 ? 19.000 -5.229 44.706 1.00 27.58 90 VAL A C 1
ATOM 682 O O . VAL A 1 91 ? 18.094 -5.370 45.516 1.00 27.00 90 VAL A O 1
ATOM 686 N N . ASP A 1 92 ? 20.230 -5.688 44.899 1.00 28.17 91 ASP A N 1
ATOM 687 C CA . ASP A 1 92 ? 20.543 -6.516 46.031 1.00 27.46 91 ASP A CA 1
ATOM 688 C C . ASP A 1 92 ? 20.412 -5.701 47.274 1.00 27.41 91 ASP A C 1
ATOM 689 O O . ASP A 1 92 ? 19.804 -6.147 48.221 1.00 26.34 91 ASP A O 1
ATOM 694 N N . ASP A 1 93 ? 20.973 -4.498 47.242 1.00 28.58 92 ASP A N 1
ATOM 695 C CA . ASP A 1 93 ? 20.974 -3.603 48.382 1.00 29.44 92 ASP A CA 1
ATOM 696 C C . ASP A 1 93 ? 20.560 -2.180 47.948 1.00 27.74 92 ASP A C 1
ATOM 697 O O . ASP A 1 93 ? 19.376 -1.894 47.880 1.00 27.43 92 ASP A O 1
ATOM 702 N N . ALA A 1 94 ? 21.507 -1.296 47.640 1.00 25.38 93 ALA A N 1
ATOM 703 C CA . ALA A 1 94 ? 21.157 0.037 47.186 1.00 23.58 93 ALA A CA 1
ATOM 704 C C . ALA A 1 94 ? 21.487 0.103 45.708 1.00 24.45 93 ALA A C 1
ATOM 705 O O . ALA A 1 94 ? 22.338 -0.645 45.231 1.00 23.80 93 ALA A O 1
ATOM 707 N N . PRO A 1 95 ? 20.778 0.961 44.958 1.00 26.02 94 PRO A N 1
ATOM 708 C CA . PRO A 1 95 ? 21.098 1.141 43.545 1.00 26.20 94 PRO A CA 1
ATOM 709 C C . PRO A 1 95 ? 22.470 1.775 43.297 1.00 25.58 94 PRO A C 1
ATOM 710 O O . PRO A 1 95 ? 23.011 1.679 42.175 1.00 22.93 94 PRO A O 1
ATOM 714 N N . PHE A 1 96 ? 23.028 2.419 44.324 1.00 24.85 95 PHE A N 1
ATOM 715 C CA . PHE A 1 96 ? 24.335 3.083 44.173 1.00 25.12 95 PHE A CA 1
ATOM 716 C C . PHE A 1 96 ? 25.294 2.787 45.309 1.00 24.78 95 PHE A C 1
ATOM 717 O O . PHE A 1 96 ? 24.884 2.400 46.399 1.00 27.41 95 PHE A O 1
ATOM 725 N N . VAL A 1 97 ? 26.572 2.949 45.030 1.00 23.25 96 VAL A N 1
ATOM 726 C CA . VAL A 1 97 ? 27.583 2.943 46.042 1.00 25.58 96 VAL A CA 1
ATOM 727 C C . VAL A 1 97 ? 28.224 4.328 46.067 1.00 26.46 96 VAL A C 1
ATOM 728 O O . VAL A 1 97 ? 28.618 4.829 45.028 1.00 27.91 96 VAL A O 1
ATOM 732 N N . ALA A 1 98 ? 28.314 4.928 47.254 1.00 26.82 97 ALA A N 1
ATOM 733 C CA . ALA A 1 98 ? 29.067 6.167 47.478 1.00 27.61 97 ALA A CA 1
ATOM 734 C C . ALA A 1 98 ? 30.547 5.822 47.584 1.00 27.68 97 ALA A C 1
ATOM 735 O O . ALA A 1 98 ? 30.946 5.098 48.503 1.00 29.93 97 ALA A O 1
ATOM 737 N N . VAL A 1 99 ? 31.355 6.338 46.664 1.00 25.45 98 VAL A N 1
ATOM 738 C CA . VAL A 1 99 ? 32.783 6.013 46.633 1.00 26.42 98 VAL A CA 1
ATOM 739 C C . VAL A 1 99 ? 33.700 7.130 47.085 1.00 28.53 98 VAL A C 1
ATOM 740 O O . VAL A 1 99 ? 34.898 6.928 47.221 1.00 31.40 98 VAL A O 1
ATOM 744 N N . ASP A 1 100 ? 33.149 8.305 47.316 1.00 30.68 99 ASP A N 1
ATOM 745 C CA . ASP A 1 100 ? 33.936 9.433 47.768 1.00 32.16 99 ASP A CA 1
ATOM 746 C C . ASP A 1 100 ? 33.095 10.335 48.654 1.00 31.18 99 ASP A C 1
ATOM 747 O O . ASP A 1 100 ? 31.887 10.438 48.479 1.00 29.40 99 ASP A O 1
ATOM 752 N N . VAL A 1 101 ? 33.732 10.965 49.631 1.00 32.46 100 VAL A N 1
ATOM 753 C CA . VAL A 1 101 ? 33.060 11.966 50.443 1.00 31.17 100 VAL A CA 1
ATOM 754 C C . VAL A 1 101 ? 34.044 13.101 50.618 1.00 32.69 100 VAL A C 1
ATOM 755 O O . VAL A 1 101 ? 35.239 12.871 50.798 1.00 33.96 100 VAL A O 1
ATOM 759 N N A GLU A 1 102 ? 33.506 14.318 50.568 0.50 32.42 101 GLU A N 1
ATOM 760 N N B GLU A 1 102 ? 33.557 14.332 50.517 0.50 33.16 101 GLU A N 1
ATOM 761 C CA A GLU A 1 102 ? 34.253 15.564 50.669 0.50 31.65 101 GLU A CA 1
ATOM 762 C CA B GLU A 1 102 ? 34.397 15.501 50.741 0.50 32.90 101 GLU A CA 1
ATOM 763 C C A GLU A 1 102 ? 33.659 16.356 51.852 0.50 31.59 101 GLU A C 1
ATOM 764 C C B GLU A 1 102 ? 33.707 16.363 51.816 0.50 32.41 101 GLU A C 1
ATOM 765 O O A GLU A 1 102 ? 32.425 16.464 51.952 0.50 31.39 101 GLU A O 1
ATOM 766 O O B GLU A 1 102 ? 32.474 16.517 51.809 0.50 32.56 101 GLU A O 1
ATOM 777 N N . VAL A 1 103 ? 34.499 16.887 52.748 1.00 30.24 102 VAL A N 1
ATOM 778 C CA . VAL A 1 103 ? 33.988 17.736 53.845 1.00 30.13 102 VAL A CA 1
ATOM 779 C C . VAL A 1 103 ? 34.258 19.203 53.568 1.00 28.30 102 VAL A C 1
ATOM 780 O O . VAL A 1 103 ? 35.291 19.557 53.019 1.00 26.37 102 VAL A O 1
ATOM 784 N N . ALA A 1 104 ? 33.350 20.065 53.990 1.00 26.69 103 ALA A N 1
ATOM 785 C CA . ALA A 1 104 ? 33.638 21.491 54.004 1.00 25.18 103 ALA A CA 1
ATOM 786 C C . ALA A 1 104 ? 33.147 21.986 55.329 1.00 24.35 103 ALA A C 1
ATOM 787 O O . ALA A 1 104 ? 32.251 21.392 55.924 1.00 23.74 103 ALA A O 1
ATOM 789 N N . GLY A 1 105 ? 33.752 23.061 55.800 1.00 24.66 104 GLY A N 1
ATOM 790 C CA . GLY A 1 105 ? 33.396 23.629 57.069 1.00 26.38 104 GLY A CA 1
ATOM 791 C C . GLY A 1 105 ? 33.770 22.757 58.245 1.00 29.70 104 GLY A C 1
ATOM 792 O O . GLY A 1 105 ? 34.430 21.732 58.109 1.00 29.72 104 GLY A O 1
ATOM 793 N N . GLN A 1 106 ? 33.278 23.153 59.408 1.00 33.67 105 GLN A N 1
ATOM 794 C CA . GLN A 1 106 ? 33.851 22.747 60.668 1.00 33.77 105 GLN A CA 1
ATOM 795 C C . GLN A 1 106 ? 32.763 22.369 61.665 1.00 31.82 105 GLN A C 1
ATOM 796 O O . GLN A 1 106 ? 31.705 22.999 61.689 1.00 29.98 105 GLN A O 1
ATOM 802 N N . GLY A 1 107 ? 33.041 21.345 62.479 1.00 30.46 106 GLY A N 1
ATOM 803 C CA . GLY A 1 107 ? 32.201 20.958 63.599 1.00 28.61 106 GLY A CA 1
ATOM 804 C C . GLY A 1 107 ? 30.742 20.710 63.239 1.00 29.51 106 GLY A C 1
ATOM 805 O O . GLY A 1 107 ? 30.423 19.830 62.432 1.00 30.83 106 GLY A O 1
ATOM 806 N N . ARG A 1 108 ? 29.851 21.478 63.855 1.00 29.33 107 ARG A N 1
ATOM 807 C CA . ARG A 1 108 ? 28.413 21.326 63.650 1.00 30.47 107 ARG A CA 1
ATOM 808 C C . ARG A 1 108 ? 27.933 22.056 62.412 1.00 29.68 107 ARG A C 1
ATOM 809 O O . ARG A 1 108 ? 26.835 21.807 61.959 1.00 31.68 107 ARG A O 1
ATOM 817 N N . LYS A 1 109 ? 28.777 22.903 61.840 1.00 29.04 108 LYS A N 1
ATOM 818 C CA . LYS A 1 109 ? 28.459 23.602 60.599 1.00 29.58 108 LYS A CA 1
ATOM 819 C C . LYS A 1 109 ? 28.936 22.817 59.358 1.00 28.84 108 LYS A C 1
ATOM 820 O O . LYS A 1 109 ? 28.757 23.280 58.227 1.00 29.17 108 LYS A O 1
ATOM 824 N N . GLN A 1 110 ? 29.496 21.617 59.550 1.00 27.91 109 GLN A N 1
ATOM 825 C CA . GLN A 1 110 ? 30.167 20.890 58.435 1.00 26.91 109 GLN A CA 1
ATOM 826 C C . GLN A 1 110 ? 29.174 20.390 57.380 1.00 26.11 109 GLN A C 1
ATOM 827 O O . GLN A 1 110 ? 28.029 20.134 57.686 1.00 26.10 109 GLN A O 1
ATOM 833 N N . VAL A 1 111 ? 29.626 20.300 56.136 1.00 26.62 110 VAL A N 1
ATOM 834 C CA . VAL A 1 111 ? 28.820 19.789 55.029 1.00 26.78 110 VAL A CA 1
ATOM 835 C C . VAL A 1 111 ? 29.556 18.627 54.334 1.00 26.06 110 VAL A C 1
ATOM 836 O O . VAL A 1 111 ? 30.743 18.714 53.981 1.00 26.96 110 VAL A O 1
ATOM 840 N N . LEU A 1 112 ? 28.843 17.535 54.155 1.00 25.61 111 LEU A N 1
ATOM 841 C CA . LEU A 1 112 ? 29.407 16.327 53.551 1.00 25.72 111 LEU A CA 1
ATOM 842 C C . LEU A 1 112 ? 28.821 16.148 52.153 1.00 24.20 111 LEU A C 1
ATOM 843 O O . LEU A 1 112 ? 27.614 15.964 52.004 1.00 26.75 111 LEU A O 1
ATOM 848 N N . THR A 1 113 ? 29.678 16.225 51.133 1.00 25.34 112 THR A N 1
ATOM 849 C CA . THR A 1 113 ? 29.277 15.964 49.752 1.00 24.76 112 THR A CA 1
ATOM 850 C C . THR A 1 113 ? 29.819 14.610 49.271 1.00 25.13 112 THR A C 1
ATOM 851 O O . THR A 1 113 ? 31.033 14.357 49.243 1.00 27.26 112 THR A O 1
ATOM 855 N N . PHE A 1 114 ? 28.888 13.739 48.906 1.00 25.44 113 PHE A N 1
ATOM 856 C CA . PHE A 1 114 ? 29.214 12.394 48.464 1.00 26.07 113 PHE A CA 1
ATOM 857 C C . PHE A 1 114 ? 29.188 12.317 46.943 1.00 26.98 113 PHE A C 1
ATOM 858 O O . PHE A 1 114 ? 28.397 13.006 46.298 1.00 29.30 113 PHE A O 1
ATOM 866 N N . THR A 1 115 ? 30.057 11.483 46.397 1.00 25.83 114 THR A N 1
ATOM 867 C CA . THR A 1 115 ? 30.054 11.118 45.002 1.00 26.66 114 THR A CA 1
ATOM 868 C C . THR A 1 115 ? 29.833 9.609 44.930 1.00 28.06 114 THR A C 1
ATOM 869 O O . THR A 1 115 ? 30.450 8.859 45.726 1.00 28.69 114 THR A O 1
ATOM 873 N N . THR A 1 116 ? 28.929 9.198 44.020 1.00 25.92 115 THR A N 1
ATOM 874 C CA . THR A 1 116 ? 28.570 7.795 43.779 1.00 25.86 115 THR A CA 1
ATOM 875 C C . THR A 1 116 ? 29.416 7.191 42.666 1.00 27.61 115 THR A C 1
ATOM 876 O O . THR A 1 116 ? 30.137 7.904 41.948 1.00 31.03 115 THR A O 1
ATOM 880 N N . HIS A 1 117 ? 29.316 5.877 42.488 1.00 26.65 116 HIS A N 1
ATOM 881 C CA . HIS A 1 117 ? 30.157 5.179 41.493 1.00 24.23 116 HIS A CA 1
ATOM 882 C C . HIS A 1 117 ? 29.764 5.485 40.045 1.00 24.20 116 HIS A C 1
ATOM 883 O O . HIS A 1 117 ? 30.441 5.085 39.125 1.00 25.40 116 HIS A O 1
ATOM 890 N N . VAL A 1 118 ? 28.662 6.184 39.838 1.00 25.43 117 VAL A N 1
ATOM 891 C CA . VAL A 1 118 ? 28.257 6.557 38.496 1.00 25.66 117 VAL A CA 1
ATOM 892 C C . VAL A 1 118 ? 28.412 8.075 38.316 1.00 27.67 117 VAL A C 1
ATOM 893 O O . VAL A 1 118 ? 27.929 8.656 37.353 1.00 27.82 117 VAL A O 1
ATOM 897 N N . GLY A 1 119 ? 29.104 8.715 39.243 1.00 27.09 118 GLY A N 1
ATOM 898 C CA . GLY A 1 119 ? 29.464 10.095 39.061 1.00 28.12 118 GLY A CA 1
ATOM 899 C C . GLY A 1 119 ? 28.516 11.121 39.652 1.00 29.83 118 GLY A C 1
ATOM 900 O O . GLY A 1 119 ? 28.801 12.314 39.560 1.00 30.81 118 GLY A O 1
ATOM 901 N N . ASP A 1 120 ? 27.405 10.704 40.261 1.00 30.02 119 ASP A N 1
ATOM 902 C CA . ASP A 1 120 ? 26.484 11.681 40.813 1.00 29.80 119 ASP A CA 1
ATOM 903 C C . ASP A 1 120 ? 26.969 12.201 42.172 1.00 32.07 119 ASP A C 1
ATOM 904 O O . ASP A 1 120 ? 27.685 11.527 42.921 1.00 33.94 119 ASP A O 1
ATOM 909 N N . SER A 1 121 ? 26.534 13.406 42.481 1.00 31.18 120 SER A N 1
ATOM 910 C CA . SER A 1 121 ? 26.939 14.116 43.663 1.00 30.28 120 SER A CA 1
ATOM 911 C C . SER A 1 121 ? 25.710 14.248 44.574 1.00 30.41 120 SER A C 1
ATOM 912 O O . SER A 1 121 ? 24.639 14.601 44.090 1.00 32.49 120 SER A O 1
ATOM 915 N N . ALA A 1 122 ? 25.845 13.998 45.877 1.00 29.69 121 ALA A N 1
ATOM 916 C CA . ALA A 1 122 ? 24.732 14.251 46.815 1.00 28.95 121 ALA A CA 1
ATOM 917 C C . ALA A 1 122 ? 25.217 14.958 48.041 1.00 27.38 121 ALA A C 1
ATOM 918 O O . ALA A 1 122 ? 26.052 14.413 48.741 1.00 29.63 121 ALA A O 1
ATOM 920 N N . VAL A 1 123 ? 24.696 16.154 48.305 1.00 25.91 122 VAL A N 1
ATOM 921 C CA . VAL A 1 123 ? 25.057 16.909 49.487 1.00 24.86 122 VAL A CA 1
ATOM 922 C C . VAL A 1 123 ? 24.239 16.370 50.648 1.00 28.53 122 VAL A C 1
ATOM 923 O O . VAL A 1 123 ? 22.993 16.468 50.633 1.00 32.47 122 VAL A O 1
ATOM 927 N N . ALA A 1 124 ? 24.902 15.787 51.646 1.00 26.64 123 ALA A N 1
ATOM 928 C CA . ALA A 1 124 ? 24.161 15.228 52.790 1.00 26.57 123 ALA A CA 1
ATOM 929 C C . ALA A 1 124 ? 23.480 16.324 53.617 1.00 24.66 123 ALA A C 1
ATOM 930 O O . ALA A 1 124 ? 24.041 17.382 53.885 1.00 26.54 123 ALA A O 1
ATOM 932 N N . GLY A 1 125 ? 22.256 16.062 54.013 1.00 26.48 124 GLY A N 1
ATOM 933 C CA . GLY A 1 125 ? 21.467 17.040 54.759 1.00 27.90 124 GLY A CA 1
ATOM 934 C C . GLY A 1 125 ? 20.042 16.547 54.831 1.00 27.79 124 GLY A C 1
ATOM 935 O O . GLY A 1 125 ? 19.747 15.419 54.461 1.00 30.31 124 GLY A O 1
ATOM 936 N N . GLU A 1 126 ? 19.138 17.393 55.272 1.00 28.33 125 GLU A N 1
ATOM 937 C CA . GLU A 1 126 ? 17.761 16.968 55.402 1.00 29.11 125 GLU A CA 1
ATOM 938 C C . GLU A 1 126 ? 17.164 16.452 54.098 1.00 27.01 125 GLU A C 1
ATOM 939 O O . GLU A 1 126 ? 16.471 15.454 54.113 1.00 26.18 125 GLU A O 1
ATOM 945 N N . GLY A 1 127 ? 17.445 17.119 52.984 1.00 26.94 126 GLY A N 1
ATOM 946 C CA . GLY A 1 127 ? 16.958 16.672 51.660 1.00 26.03 126 GLY A CA 1
ATOM 947 C C . GLY A 1 127 ? 17.556 15.332 51.209 1.00 27.47 126 GLY A C 1
ATOM 948 O O . GLY A 1 127 ? 16.905 14.537 50.507 1.00 25.46 126 GLY A O 1
ATOM 949 N N . ASN A 1 128 ? 18.805 15.086 51.605 1.00 27.23 127 ASN A N 1
ATOM 950 C CA . ASN A 1 128 ? 19.474 13.850 51.308 1.00 26.33 127 ASN A CA 1
ATOM 951 C C . ASN A 1 128 ? 20.045 13.257 52.618 1.00 28.07 127 ASN A C 1
ATOM 952 O O . ASN A 1 128 ? 21.252 13.394 52.911 1.00 27.01 127 ASN A O 1
ATOM 957 N N . PRO A 1 129 ? 19.185 12.624 53.436 1.00 27.02 128 PRO A N 1
ATOM 958 C CA . PRO A 1 129 ? 19.681 12.221 54.751 1.00 27.69 128 PRO A CA 1
ATOM 959 C C . PRO A 1 129 ? 20.584 11.016 54.688 1.00 27.52 128 PRO A C 1
ATOM 960 O O . PRO A 1 129 ? 20.525 10.256 53.720 1.00 27.29 128 PRO A O 1
ATOM 964 N N . ILE A 1 130 ? 21.440 10.907 55.702 1.00 28.42 129 ILE A N 1
ATOM 965 C CA . ILE A 1 130 ? 22.252 9.723 55.970 1.00 28.18 129 ILE A CA 1
ATOM 966 C C . ILE A 1 130 ? 21.442 8.834 56.898 1.00 29.78 129 ILE A C 1
ATOM 967 O O . ILE A 1 130 ? 20.883 9.312 57.857 1.00 31.58 129 ILE A O 1
ATOM 972 N N . ARG A 1 131 ? 21.367 7.547 56.611 1.00 32.76 130 ARG A N 1
ATOM 973 C CA . ARG A 1 131 ? 20.566 6.610 57.412 1.00 34.62 130 ARG A CA 1
ATOM 974 C C . ARG A 1 131 ? 21.507 5.572 57.974 1.00 35.52 130 ARG A C 1
ATOM 975 O O . ARG A 1 131 ? 22.500 5.259 57.335 1.00 37.85 130 ARG A O 1
ATOM 999 N N . ALA A 1 133 ? 21.879 1.619 58.990 1.00 39.96 132 ALA A N 1
ATOM 1000 C CA . ALA A 1 133 ? 21.305 0.309 58.870 1.00 42.92 132 ALA A CA 1
ATOM 1001 C C . ALA A 1 133 ? 22.452 -0.556 59.307 1.00 47.58 132 ALA A C 1
ATOM 1002 O O . ALA A 1 133 ? 23.568 -0.059 59.500 1.00 47.63 132 ALA A O 1
ATOM 1004 N N . GLN A 1 134 ? 22.192 -1.835 59.511 1.00 53.55 133 GLN A N 1
ATOM 1005 C CA . GLN A 1 134 ? 23.255 -2.744 59.884 1.00 57.30 133 GLN A CA 1
ATOM 1006 C C . GLN A 1 134 ? 23.419 -3.716 58.750 1.00 60.90 133 GLN A C 1
ATOM 1007 O O . GLN A 1 134 ? 22.528 -3.859 57.904 1.00 60.09 133 GLN A O 1
ATOM 1013 N N . ASP A 1 135 ? 24.590 -4.339 58.708 1.00 65.20 134 ASP A N 1
ATOM 1014 C CA . ASP A 1 135 ? 24.890 -5.307 57.679 1.00 69.25 134 ASP A CA 1
ATOM 1015 C C . ASP A 1 135 ? 23.905 -6.479 57.883 1.00 70.49 134 ASP A C 1
ATOM 1016 O O . ASP A 1 135 ? 23.775 -6.987 59.016 1.00 68.18 134 ASP A O 1
ATOM 1021 N N . PRO A 1 136 ? 23.148 -6.851 56.812 1.00 72.25 135 PRO A N 1
ATOM 1022 C CA . PRO A 1 136 ? 22.444 -8.128 56.939 1.00 72.26 135 PRO A CA 1
ATOM 1023 C C . PRO A 1 136 ? 23.439 -9.170 57.489 1.00 72.59 135 PRO A C 1
ATOM 1024 O O . PRO A 1 136 ? 23.272 -9.656 58.619 1.00 71.16 135 PRO A O 1
ATOM 1028 N N . ALA A 1 137 ? 24.497 -9.428 56.709 1.00 72.60 136 ALA A N 1
ATOM 1029 C CA . ALA A 1 137 ? 25.539 -10.398 57.042 1.00 71.99 136 ALA A CA 1
ATOM 1030 C C . ALA A 1 137 ? 26.191 -10.121 58.412 1.00 72.47 136 ALA A C 1
ATOM 1031 O O . ALA A 1 137 ? 25.809 -10.733 59.418 1.00 72.85 136 ALA A O 1
ATOM 1033 N N . THR A 1 138 ? 27.150 -9.190 58.451 1.00 72.59 137 THR A N 1
ATOM 1034 C CA . THR A 1 138 ? 27.956 -8.909 59.656 1.00 71.43 137 THR A CA 1
ATOM 1035 C C . THR A 1 138 ? 27.154 -8.545 60.914 1.00 71.23 137 THR A C 1
ATOM 1036 O O . THR A 1 138 ? 27.555 -8.875 62.027 1.00 71.53 137 THR A O 1
ATOM 1038 N N . GLY A 1 139 ? 26.031 -7.855 60.743 1.00 70.86 138 GLY A N 1
ATOM 1039 C CA . GLY A 1 139 ? 25.411 -7.142 61.857 1.00 69.95 138 GLY A CA 1
ATOM 1040 C C . GLY A 1 139 ? 26.132 -5.826 62.146 1.00 68.95 138 GLY A C 1
ATOM 1041 O O . GLY A 1 139 ? 25.678 -5.046 62.985 1.00 68.75 138 GLY A O 1
ATOM 1042 N N . GLU A 1 140 ? 27.245 -5.574 61.442 1.00 68.00 139 GLU A N 1
ATOM 1043 C CA . GLU A 1 140 ? 28.022 -4.324 61.548 1.00 65.72 139 GLU A CA 1
ATOM 1044 C C . GLU A 1 140 ? 27.308 -3.163 60.814 1.00 65.24 139 GLU A C 1
ATOM 1045 O O . GLU A 1 140 ? 26.629 -3.388 59.797 1.00 65.47 139 GLU A O 1
ATOM 1047 N N . PRO A 1 141 ? 27.432 -1.924 61.333 1.00 63.01 140 PRO A N 1
ATOM 1048 C CA . PRO A 1 141 ? 26.909 -0.715 60.653 1.00 61.65 140 PRO A CA 1
ATOM 1049 C C . PRO A 1 141 ? 27.140 -0.631 59.117 1.00 56.23 140 PRO A C 1
ATOM 1050 O O . PRO A 1 141 ? 28.280 -0.702 58.671 1.00 55.82 140 PRO A O 1
ATOM 1054 N N . ALA A 1 142 ? 26.051 -0.521 58.344 1.00 49.33 141 ALA A N 1
ATOM 1055 C CA . ALA A 1 142 ? 26.084 -0.223 56.899 1.00 43.88 141 ALA A CA 1
ATOM 1056 C C . ALA A 1 142 ? 25.206 1.016 56.645 1.00 40.35 141 ALA A C 1
ATOM 1057 O O . ALA A 1 142 ? 23.975 0.943 56.587 1.00 38.80 141 ALA A O 1
ATOM 1059 N N . PRO A 1 143 ? 25.830 2.175 56.518 1.00 37.34 142 PRO A N 1
ATOM 1060 C CA . PRO A 1 143 ? 25.048 3.379 56.381 1.00 35.18 142 PRO A CA 1
ATOM 1061 C C . PRO A 1 143 ? 24.833 3.755 54.907 1.00 31.79 142 PRO A C 1
ATOM 1062 O O . PRO A 1 143 ? 25.675 3.468 54.058 1.00 29.88 142 PRO A O 1
ATOM 1066 N N . TYR A 1 144 ? 23.718 4.420 54.635 1.00 29.45 143 TYR A N 1
ATOM 1067 C CA . TYR A 1 144 ? 23.385 4.897 53.303 1.00 28.59 143 TYR A CA 1
ATOM 1068 C C . TYR A 1 144 ? 23.262 6.401 53.280 1.00 28.25 143 TYR A C 1
ATOM 1069 O O . TYR A 1 144 ? 23.135 7.024 54.334 1.00 28.70 143 TYR A O 1
ATOM 1078 N N . VAL A 1 145 ? 23.301 6.980 52.078 1.00 27.54 144 VAL A N 1
ATOM 1079 C CA . VAL A 1 145 ? 22.923 8.383 51.860 1.00 25.24 144 VAL A CA 1
ATOM 1080 C C . VAL A 1 145 ? 21.994 8.498 50.645 1.00 25.92 144 VAL A C 1
ATOM 1081 O O . VAL A 1 145 ? 22.163 7.819 49.634 1.00 25.72 144 VAL A O 1
ATOM 1085 N N . HIS A 1 146 ? 20.975 9.330 50.781 1.00 27.07 145 HIS A N 1
ATOM 1086 C CA . HIS A 1 146 ? 20.014 9.554 49.713 1.00 27.60 145 HIS A CA 1
ATOM 1087 C C . HIS A 1 146 ? 20.666 10.387 48.619 1.00 27.29 145 HIS A C 1
ATOM 1088 O O . HIS A 1 146 ? 21.376 11.368 48.901 1.00 27.33 145 HIS A O 1
ATOM 1095 N N . VAL A 1 147 ? 20.458 9.968 47.381 1.00 25.26 146 VAL A N 1
ATOM 1096 C CA . VAL A 1 147 ? 20.983 10.675 46.206 1.00 26.33 146 VAL A CA 1
ATOM 1097 C C . VAL A 1 147 ? 19.836 11.392 45.512 1.00 26.98 146 VAL A C 1
ATOM 1098 O O . VAL A 1 147 ? 19.900 12.594 45.313 1.00 28.24 146 VAL A O 1
ATOM 1102 N N . ARG A 1 148 ? 18.786 10.657 45.130 1.00 25.65 147 ARG A N 1
ATOM 1103 C CA . ARG A 1 148 ? 17.621 11.308 44.549 1.00 26.05 147 ARG A CA 1
ATOM 1104 C C . ARG A 1 148 ? 16.420 10.392 44.526 1.00 26.17 147 ARG A C 1
ATOM 1105 O O . ARG A 1 148 ? 16.549 9.174 44.364 1.00 28.21 147 ARG A O 1
ATOM 1113 N N . ALA A 1 149 ? 15.249 10.988 44.697 1.00 24.07 148 ALA A N 1
ATOM 1114 C CA . ALA A 1 149 ? 13.990 10.321 44.428 1.00 22.52 148 ALA A CA 1
ATOM 1115 C C . ALA A 1 149 ? 13.899 8.929 45.052 1.00 20.99 148 ALA A C 1
ATOM 1116 O O . ALA A 1 149 ? 13.328 8.011 44.472 1.00 20.59 148 ALA A O 1
ATOM 1118 N N . GLY A 1 150 ? 14.462 8.790 46.247 1.00 21.61 149 GLY A N 1
ATOM 1119 C CA . GLY A 1 150 ? 14.461 7.517 46.994 1.00 20.40 149 GLY A CA 1
ATOM 1120 C C . GLY A 1 150 ? 15.573 6.577 46.624 1.00 22.30 149 GLY A C 1
ATOM 1121 O O . GLY A 1 150 ? 15.678 5.470 47.171 1.00 23.65 149 GLY A O 1
ATOM 1122 N N . LEU A 1 151 ? 16.401 6.969 45.665 1.00 21.23 150 LEU A N 1
ATOM 1123 C CA . LEU A 1 151 ? 17.490 6.118 45.292 1.00 21.60 150 LEU A CA 1
ATOM 1124 C C . LEU A 1 151 ? 18.639 6.454 46.247 1.00 24.38 150 LEU A C 1
ATOM 1125 O O . LEU A 1 151 ? 19.074 7.604 46.316 1.00 24.25 150 LEU A O 1
ATOM 1130 N N . GLU A 1 152 ? 19.120 5.447 46.971 1.00 24.61 151 GLU A N 1
ATOM 1131 C CA . GLU A 1 152 ? 20.141 5.636 47.943 1.00 25.61 151 GLU A CA 1
ATOM 1132 C C . GLU A 1 152 ? 21.461 5.044 47.493 1.00 26.04 151 GLU A C 1
ATOM 1133 O O . GLU A 1 152 ? 21.483 4.136 46.684 1.00 25.07 151 GLU A O 1
ATOM 1139 N N . ALA A 1 153 ? 22.546 5.585 48.058 1.00 26.32 152 ALA A N 1
ATOM 1140 C CA . ALA A 1 153 ? 23.879 5.054 47.904 1.00 27.56 152 ALA A CA 1
ATOM 1141 C C . ALA A 1 153 ? 24.359 4.379 49.225 1.00 29.15 152 ALA A C 1
ATOM 1142 O O . ALA A 1 153 ? 24.313 4.974 50.318 1.00 29.35 152 ALA A O 1
ATOM 1144 N N . LEU A 1 154 ? 24.830 3.145 49.117 1.00 27.04 153 LEU A N 1
ATOM 1145 C CA . LEU A 1 154 ? 25.528 2.498 50.220 1.00 27.08 153 LEU A CA 1
ATOM 1146 C C . LEU A 1 154 ? 26.913 3.121 50.312 1.00 25.95 153 LEU A C 1
ATOM 1147 O O . LEU A 1 154 ? 27.633 3.176 49.311 1.00 22.00 153 LEU A O 1
ATOM 1152 N N . ILE A 1 155 ? 27.279 3.580 51.510 1.00 25.36 154 ILE A N 1
ATOM 1153 C CA . ILE A 1 155 ? 28.575 4.230 51.719 1.00 27.37 154 ILE A CA 1
ATOM 1154 C C . ILE A 1 155 ? 29.648 3.138 51.834 1.00 26.19 154 ILE A C 1
ATOM 1155 O O . ILE A 1 155 ? 29.531 2.272 52.686 1.00 26.26 154 ILE A O 1
ATOM 1160 N N . ASP A 1 156 ? 30.658 3.167 50.960 1.00 27.73 155 ASP A N 1
ATOM 1161 C CA . ASP A 1 156 ? 31.705 2.109 50.922 1.00 30.12 155 ASP A CA 1
ATOM 1162 C C . ASP A 1 156 ? 32.701 2.255 52.078 1.00 30.92 155 ASP A C 1
ATOM 1163 O O . ASP A 1 156 ? 32.704 3.275 52.754 1.00 31.19 155 ASP A O 1
ATOM 1168 N N . ARG A 1 157 ? 33.538 1.236 52.292 1.00 34.26 156 ARG A N 1
ATOM 1169 C CA . ARG A 1 157 ? 34.469 1.173 53.453 1.00 35.14 156 ARG A CA 1
ATOM 1170 C C . ARG A 1 157 ? 35.374 2.385 53.508 1.00 32.81 156 ARG A C 1
ATOM 1171 O O . ARG A 1 157 ? 35.466 3.054 54.531 1.00 30.95 156 ARG A O 1
ATOM 1179 N N . LYS A 1 158 ? 36.041 2.673 52.404 1.00 33.00 157 LYS A N 1
ATOM 1180 C CA . LYS A 1 158 ? 36.967 3.791 52.390 1.00 35.53 157 LYS A CA 1
ATOM 1181 C C . LYS A 1 158 ? 36.250 5.074 52.863 1.00 34.55 157 LYS A C 1
ATOM 1182 O O . LYS A 1 158 ? 36.729 5.747 53.778 1.00 33.65 157 LYS A O 1
ATOM 1188 N N . SER A 1 159 ? 35.099 5.393 52.274 1.00 32.90 158 SER A N 1
ATOM 1189 C CA . SER A 1 159 ? 34.340 6.583 52.689 1.00 32.82 158 SER A CA 1
ATOM 1190 C C . SER A 1 159 ? 33.806 6.463 54.144 1.00 33.12 158 SER A C 1
ATOM 1191 O O . SER A 1 159 ? 33.835 7.436 54.913 1.00 31.31 158 SER A O 1
ATOM 1194 N N . PHE A 1 160 ? 33.379 5.272 54.546 1.00 31.56 159 PHE A N 1
ATOM 1195 C CA . PHE A 1 160 ? 32.900 5.091 55.900 1.00 32.75 159 PHE A CA 1
ATOM 1196 C C . PHE A 1 160 ? 33.978 5.402 56.930 1.00 33.79 159 PHE A C 1
ATOM 1197 O O . PHE A 1 160 ? 33.750 6.084 57.919 1.00 33.39 159 PHE A O 1
ATOM 1205 N N . TYR A 1 161 ? 35.173 4.902 56.707 1.00 36.72 160 TYR A N 1
ATOM 1206 C CA . TYR A 1 161 ? 36.203 5.079 57.703 1.00 36.67 160 TYR A CA 1
ATOM 1207 C C . TYR A 1 161 ? 36.650 6.528 57.776 1.00 35.70 160 TYR A C 1
ATOM 1208 O O . TYR A 1 161 ? 36.925 7.035 58.854 1.00 37.26 160 TYR A O 1
ATOM 1217 N N . ARG A 1 162 ? 36.626 7.238 56.660 1.00 35.70 161 ARG A N 1
ATOM 1218 C CA . ARG A 1 162 ? 36.872 8.678 56.699 1.00 37.70 161 ARG A CA 1
ATOM 1219 C C . ARG A 1 162 ? 35.765 9.433 57.443 1.00 34.73 161 ARG A C 1
ATOM 1220 O O . ARG A 1 162 ? 36.042 10.414 58.102 1.00 37.60 161 ARG A O 1
ATOM 1228 N N . LEU A 1 163 ? 34.522 8.977 57.342 1.00 31.80 162 LEU A N 1
ATOM 1229 C CA . LEU A 1 163 ? 33.420 9.569 58.100 1.00 29.76 162 LEU A CA 1
ATOM 1230 C C . LEU A 1 163 ? 33.541 9.320 59.617 1.00 28.43 162 LEU A C 1
ATOM 1231 O O . LEU A 1 163 ? 33.241 10.187 60.411 1.00 28.17 162 LEU A O 1
ATOM 1244 N N . ASP A 1 165 ? 36.031 9.555 61.316 1.00 27.29 164 ASP A N 1
ATOM 1245 C CA . ASP A 1 165 ? 36.928 10.596 61.808 1.00 26.83 164 ASP A CA 1
ATOM 1246 C C . ASP A 1 165 ? 36.302 12.001 61.777 1.00 24.44 164 ASP A C 1
ATOM 1247 O O . ASP A 1 165 ? 36.931 12.973 62.191 1.00 21.67 164 ASP A O 1
ATOM 1252 N N . LEU A 1 166 ? 35.076 12.102 61.273 1.00 23.34 165 LEU A N 1
ATOM 1253 C CA . LEU A 1 166 ? 34.367 13.370 61.194 1.00 23.02 165 LEU A CA 1
ATOM 1254 C C . LEU A 1 166 ? 33.076 13.283 61.971 1.00 22.20 165 LEU A C 1
ATOM 1255 O O . LEU A 1 166 ? 32.214 14.146 61.856 1.00 20.49 165 LEU A O 1
ATOM 1260 N N . GLY A 1 167 ? 32.970 12.252 62.804 1.00 23.11 166 GLY A N 1
ATOM 1261 C CA . GLY A 1 167 ? 31.765 12.021 63.589 1.00 23.29 166 GLY A CA 1
ATOM 1262 C C . GLY A 1 167 ? 31.717 12.810 64.871 1.00 22.60 166 GLY A C 1
ATOM 1263 O O . GLY A 1 167 ? 32.680 13.442 65.273 1.00 20.62 166 GLY A O 1
ATOM 1264 N N . GLU A 1 168 ? 30.565 12.774 65.511 1.00 24.56 167 GLU A N 1
ATOM 1265 C CA . GLU A 1 168 ? 30.311 13.601 66.685 1.00 23.20 167 GLU A CA 1
ATOM 1266 C C . GLU A 1 168 ? 29.279 12.885 67.536 1.00 23.49 167 GLU A C 1
ATOM 1267 O O . GLU A 1 168 ? 28.540 12.022 67.020 1.00 23.86 167 GLU A O 1
ATOM 1273 N N . ILE A 1 169 ? 29.236 13.241 68.824 1.00 22.16 168 ILE A N 1
ATOM 1274 C CA . ILE A 1 169 ? 28.239 12.723 69.767 1.00 20.28 168 ILE A CA 1
ATOM 1275 C C . ILE A 1 169 ? 27.234 13.804 70.158 1.00 22.67 168 ILE A C 1
ATOM 1276 O O . ILE A 1 169 ? 27.610 14.913 70.584 1.00 20.85 168 ILE A O 1
ATOM 1281 N N . GLU A 1 170 ? 25.953 13.474 69.992 1.00 25.05 169 GLU A N 1
ATOM 1282 C CA . GLU A 1 170 ? 24.842 14.304 70.463 1.00 25.64 169 GLU A CA 1
ATOM 1283 C C . GLU A 1 170 ? 23.796 13.399 71.079 1.00 26.87 169 GLU A C 1
ATOM 1284 O O . GLU A 1 170 ? 23.339 12.456 70.435 1.00 26.16 169 GLU A O 1
ATOM 1290 N N . ASP A 1 171 ? 23.456 13.689 72.338 1.00 30.47 170 ASP A N 1
ATOM 1291 C CA . ASP A 1 171 ? 22.359 13.051 73.078 1.00 30.49 170 ASP A CA 1
ATOM 1292 C C . ASP A 1 171 ? 22.332 11.554 72.923 1.00 27.94 170 ASP A C 1
ATOM 1293 O O . ASP A 1 171 ? 21.308 10.992 72.602 1.00 30.69 170 ASP A O 1
ATOM 1298 N N . GLY A 1 172 ? 23.480 10.921 73.147 1.00 27.26 171 GLY A N 1
ATOM 1299 C CA . GLY A 1 172 ? 23.566 9.470 73.300 1.00 25.70 171 GLY A CA 1
ATOM 1300 C C . GLY A 1 172 ? 23.993 8.717 72.070 1.00 25.89 171 GLY A C 1
ATOM 1301 O O . GLY A 1 172 ? 24.212 7.500 72.128 1.00 24.11 171 GLY A O 1
ATOM 1302 N N . TRP A 1 173 ? 24.113 9.436 70.953 1.00 26.79 172 TRP A N 1
ATOM 1303 C CA . TRP A 1 173 ? 24.332 8.813 69.658 1.00 28.39 172 TRP A CA 1
ATOM 1304 C C . TRP A 1 173 ? 25.596 9.356 69.033 1.00 28.61 172 TRP A C 1
ATOM 1305 O O . TRP A 1 173 ? 25.842 10.561 69.081 1.00 28.55 172 TRP A O 1
ATOM 1316 N N . PHE A 1 174 ? 26.371 8.458 68.422 1.00 26.81 173 PHE A N 1
ATOM 1317 C CA . PHE A 1 174 ? 27.468 8.832 67.558 1.00 24.75 173 PHE A CA 1
ATOM 1318 C C . PHE A 1 174 ? 26.935 9.000 66.156 1.00 24.25 173 PHE A C 1
ATOM 1319 O O . PHE A 1 174 ? 26.195 8.170 65.684 1.00 24.51 173 PHE A O 1
ATOM 1327 N N . GLY A 1 175 ? 27.311 10.068 65.479 1.00 24.99 174 GLY A N 1
ATOM 1328 C CA . GLY A 1 175 ? 26.802 10.303 64.124 1.00 24.79 174 GLY A CA 1
ATOM 1329 C C . GLY A 1 175 ? 27.491 11.428 63.386 1.00 25.62 174 GLY A C 1
ATOM 1330 O O . GLY A 1 175 ? 28.612 11.851 63.751 1.00 28.15 174 GLY A O 1
ATOM 1331 N N . LEU A 1 176 ? 26.814 11.938 62.359 1.00 25.78 175 LEU A N 1
ATOM 1332 C CA . LEU A 1 176 ? 27.411 12.918 61.430 1.00 23.84 175 LEU A CA 1
ATOM 1333 C C . LEU A 1 176 ? 26.558 14.170 61.309 1.00 23.80 175 LEU A C 1
ATOM 1334 O O . LEU A 1 176 ? 25.353 14.078 61.140 1.00 23.11 175 LEU A O 1
ATOM 1339 N N . TRP A 1 177 ? 27.190 15.331 61.488 1.00 23.97 176 TRP A N 1
ATOM 1340 C CA . TRP A 1 177 ? 26.583 16.603 61.168 1.00 23.33 176 TRP A CA 1
ATOM 1341 C C . TRP A 1 177 ? 26.820 16.875 59.707 1.00 24.06 176 TRP A C 1
ATOM 1342 O O . TRP A 1 177 ? 27.950 16.787 59.255 1.00 24.78 176 TRP A O 1
ATOM 1353 N N . SER A 1 178 ? 25.763 17.171 58.955 1.00 24.17 177 SER A N 1
ATOM 1354 C CA . SER A 1 178 ? 25.924 17.736 57.611 1.00 22.93 177 SER A CA 1
ATOM 1355 C C . SER A 1 178 ? 24.850 18.759 57.345 1.00 21.96 177 SER A C 1
ATOM 1356 O O . SER A 1 178 ? 23.699 18.530 57.679 1.00 23.62 177 SER A O 1
ATOM 1359 N N . SER A 1 179 ? 25.219 19.884 56.747 1.00 21.85 178 SER A N 1
ATOM 1360 C CA . SER A 1 179 ? 24.238 20.916 56.329 1.00 23.43 178 SER A CA 1
ATOM 1361 C C . SER A 1 179 ? 23.330 21.360 57.461 1.00 23.58 178 SER A C 1
ATOM 1362 O O . SER A 1 179 ? 22.161 21.616 57.222 1.00 23.63 178 SER A O 1
ATOM 1365 N N . GLY A 1 180 ? 23.837 21.411 58.690 1.00 24.11 179 GLY A N 1
ATOM 1366 C CA . GLY A 1 180 ? 23.012 21.818 59.834 1.00 22.47 179 GLY A CA 1
ATOM 1367 C C . GLY A 1 180 ? 22.103 20.779 60.465 1.00 25.48 179 GLY A C 1
ATOM 1368 O O . GLY A 1 180 ? 21.357 21.112 61.382 1.00 27.98 179 GLY A O 1
ATOM 1369 N N . SER A 1 181 ? 22.149 19.529 59.995 1.00 25.46 180 SER A N 1
ATOM 1370 C CA . SER A 1 181 ? 21.317 18.455 60.535 1.00 25.38 180 SER A CA 1
ATOM 1371 C C . SER A 1 181 ? 22.198 17.326 61.063 1.00 25.98 180 SER A C 1
ATOM 1372 O O . SER A 1 181 ? 23.321 17.131 60.603 1.00 28.40 180 SER A O 1
ATOM 1375 N N . PHE A 1 182 ? 21.698 16.594 62.043 1.00 25.12 181 PHE A N 1
ATOM 1376 C CA . PHE A 1 182 ? 22.482 15.560 62.690 1.00 25.00 181 PHE A CA 1
ATOM 1377 C C . PHE A 1 182 ? 21.930 14.166 62.425 1.00 25.72 181 PHE A C 1
ATOM 1378 O O . PHE A 1 182 ? 20.769 13.881 62.711 1.00 28.60 181 PHE A O 1
ATOM 1386 N N . PHE A 1 183 ? 22.785 13.281 61.932 1.00 25.97 182 PHE A N 1
ATOM 1387 C CA . PHE A 1 183 ? 22.372 11.943 61.555 1.00 25.47 182 PHE A CA 1
ATOM 1388 C C . PHE A 1 183 ? 23.002 10.879 62.438 1.00 26.21 182 PHE A C 1
ATOM 1389 O O . PHE A 1 183 ? 24.199 10.587 62.343 1.00 24.72 182 PHE A O 1
ATOM 1397 N N . PRO A 1 184 ? 22.188 10.303 63.318 1.00 26.55 183 PRO A N 1
ATOM 1398 C CA . PRO A 1 184 ? 22.695 9.262 64.164 1.00 27.60 183 PRO A CA 1
ATOM 1399 C C . PRO A 1 184 ? 23.042 8.037 63.371 1.00 28.99 183 PRO A C 1
ATOM 1400 O O . PRO A 1 184 ? 22.344 7.682 62.407 1.00 30.74 183 PRO A O 1
ATOM 1404 N N . LEU A 1 185 ? 24.106 7.389 63.819 1.00 28.43 184 LEU A N 1
ATOM 1405 C CA . LEU A 1 185 ? 24.659 6.219 63.183 1.00 27.83 184 LEU A CA 1
ATOM 1406 C C . LEU A 1 185 ? 24.696 4.996 64.112 1.00 30.34 184 LEU A C 1
ATOM 1407 O O . LEU A 1 185 ? 24.609 3.865 63.644 1.00 32.79 184 LEU A O 1
ATOM 1420 N N . THR A 1 187 ? 24.705 3.938 68.809 1.00 30.57 186 THR A N 1
ATOM 1421 C CA . THR A 1 187 ? 24.691 4.434 70.188 1.00 28.19 186 THR A CA 1
ATOM 1422 C C . THR A 1 187 ? 26.119 4.693 70.639 1.00 28.87 186 THR A C 1
ATOM 1423 O O . THR A 1 187 ? 27.074 4.149 70.072 1.00 27.84 186 THR A O 1
ATOM 1427 N N . VAL A 1 188 ? 26.268 5.536 71.653 1.00 29.91 187 VAL A N 1
ATOM 1428 C CA . VAL A 1 188 ? 27.576 5.756 72.278 1.00 29.76 187 VAL A CA 1
ATOM 1429 C C . VAL A 1 188 ? 28.175 4.418 72.725 1.00 30.52 187 VAL A C 1
ATOM 1430 O O . VAL A 1 188 ? 29.317 4.108 72.390 1.00 29.34 187 VAL A O 1
ATOM 1434 N N A GLU A 1 189 ? 27.391 3.662 73.494 0.50 32.27 188 GLU A N 1
ATOM 1435 N N B GLU A 1 189 ? 27.393 3.605 73.435 0.50 31.71 188 GLU A N 1
ATOM 1436 C CA A GLU A 1 189 ? 27.702 2.275 73.890 0.50 33.05 188 GLU A CA 1
ATOM 1437 C CA B GLU A 1 189 ? 27.884 2.299 73.921 0.50 32.06 188 GLU A CA 1
ATOM 1438 C C A GLU A 1 189 ? 28.367 1.489 72.763 0.50 34.53 188 GLU A C 1
ATOM 1439 C C B GLU A 1 189 ? 28.375 1.425 72.763 0.50 33.95 188 GLU A C 1
ATOM 1440 O O A GLU A 1 189 ? 29.403 0.847 72.954 0.50 33.26 188 GLU A O 1
ATOM 1441 O O B GLU A 1 189 ? 29.317 0.645 72.935 0.50 32.80 188 GLU A O 1
ATOM 1452 N N . GLU A 1 190 ? 27.736 1.553 71.591 1.00 36.29 189 GLU A N 1
ATOM 1453 C CA . GLU A 1 190 ? 28.197 0.852 70.387 1.00 39.13 189 GLU A CA 1
ATOM 1454 C C . GLU A 1 190 ? 29.548 1.402 69.926 1.00 37.17 189 GLU A C 1
ATOM 1455 O O . GLU A 1 190 ? 30.503 0.629 69.729 1.00 35.75 189 GLU A O 1
ATOM 1461 N N . LEU A 1 191 ? 29.639 2.724 69.765 1.00 34.77 190 LEU A N 1
ATOM 1462 C CA . LEU A 1 191 ? 30.922 3.338 69.393 1.00 34.98 190 LEU A CA 1
ATOM 1463 C C . LEU A 1 191 ? 32.053 2.869 70.346 1.00 36.73 190 LEU A C 1
ATOM 1464 O O . LEU A 1 191 ? 33.158 2.544 69.884 1.00 36.52 190 LEU A O 1
ATOM 1469 N N A GLU A 1 192 ? 31.759 2.833 71.649 0.50 36.67 191 GLU A N 1
ATOM 1470 N N B GLU A 1 192 ? 31.762 2.815 71.651 0.50 37.72 191 GLU A N 1
ATOM 1471 C CA A GLU A 1 192 ? 32.735 2.444 72.677 0.50 36.09 191 GLU A CA 1
ATOM 1472 C CA B GLU A 1 192 ? 32.773 2.457 72.659 0.50 38.22 191 GLU A CA 1
ATOM 1473 C C A GLU A 1 192 ? 33.205 0.990 72.528 0.50 38.41 191 GLU A C 1
ATOM 1474 C C B GLU A 1 192 ? 33.222 0.992 72.508 0.50 39.49 191 GLU A C 1
ATOM 1475 O O A GLU A 1 192 ? 34.291 0.640 72.989 0.50 38.43 191 GLU A O 1
ATOM 1476 O O B GLU A 1 192 ? 34.311 0.634 72.957 0.50 39.55 191 GLU A O 1
ATOM 1487 N N . ARG A 1 193 ? 32.386 0.152 71.892 1.00 41.10 192 ARG A N 1
ATOM 1488 C CA . ARG A 1 193 ? 32.771 -1.247 71.566 1.00 43.52 192 ARG A CA 1
ATOM 1489 C C . ARG A 1 193 ? 33.719 -1.290 70.366 1.00 42.71 192 ARG A C 1
ATOM 1490 O O . ARG A 1 193 ? 34.926 -1.430 70.543 1.00 41.79 192 ARG A O 1
ATOM 1498 N N . SER B 1 11 ? -11.130 12.345 62.996 1.00 70.05 10 SER B N 1
ATOM 1499 C CA . SER B 1 11 ? -10.417 11.881 61.752 1.00 69.94 10 SER B CA 1
ATOM 1500 C C . SER B 1 11 ? -8.844 11.855 61.803 1.00 69.48 10 SER B C 1
ATOM 1501 O O . SER B 1 11 ? -8.216 11.618 60.750 1.00 69.84 10 SER B O 1
ATOM 1503 N N . ALA B 1 12 ? -8.176 12.148 62.942 1.00 67.74 11 ALA B N 1
ATOM 1504 C CA . ALA B 1 12 ? -8.623 13.048 64.050 1.00 63.98 11 ALA B CA 1
ATOM 1505 C C . ALA B 1 12 ? -7.477 14.028 64.457 1.00 62.16 11 ALA B C 1
ATOM 1506 O O . ALA B 1 12 ? -7.388 14.435 65.617 1.00 62.42 11 ALA B O 1
ATOM 1508 N N . ASP B 1 13 ? -6.597 14.352 63.496 1.00 58.68 12 ASP B N 1
ATOM 1509 C CA . ASP B 1 13 ? -5.587 15.433 63.583 1.00 55.70 12 ASP B CA 1
ATOM 1510 C C . ASP B 1 13 ? -5.928 16.390 62.453 1.00 48.13 12 ASP B C 1
ATOM 1511 O O . ASP B 1 13 ? -5.995 15.967 61.299 1.00 47.54 12 ASP B O 1
ATOM 1516 N N . GLY B 1 14 ? -6.129 17.661 62.762 1.00 41.19 13 GLY B N 1
ATOM 1517 C CA . GLY B 1 14 ? -6.626 18.614 61.761 1.00 36.97 13 GLY B CA 1
ATOM 1518 C C . GLY B 1 14 ? -5.547 19.323 60.962 1.00 34.20 13 GLY B C 1
ATOM 1519 O O . GLY B 1 14 ? -4.388 18.931 60.995 1.00 35.72 13 GLY B O 1
ATOM 1520 N N . LEU B 1 15 ? -5.938 20.365 60.227 1.00 29.89 14 LEU B N 1
ATOM 1521 C CA . LEU B 1 15 ? -5.027 21.134 59.365 1.00 24.76 14 LEU B CA 1
ATOM 1522 C C . LEU B 1 15 ? -3.895 21.747 60.167 1.00 24.47 14 LEU B C 1
ATOM 1523 O O . LEU B 1 15 ? -2.733 21.364 60.028 1.00 25.97 14 LEU B O 1
ATOM 1528 N N . LEU B 1 16 ? -4.249 22.686 61.031 1.00 23.62 15 LEU B N 1
ATOM 1529 C CA . LEU B 1 16 ? -3.279 23.394 61.839 1.00 22.82 15 LEU B CA 1
ATOM 1530 C C . LEU B 1 16 ? -2.405 22.471 62.708 1.00 25.37 15 LEU B C 1
ATOM 1531 O O . LEU B 1 16 ? -1.188 22.707 62.821 1.00 25.21 15 LEU B O 1
ATOM 1536 N N . ALA B 1 17 ? -2.997 21.430 63.307 1.00 25.56 16 ALA B N 1
ATOM 1537 C CA . ALA B 1 17 ? -2.222 20.535 64.193 1.00 25.84 16 ALA B CA 1
ATOM 1538 C C . ALA B 1 17 ? -1.243 19.671 63.361 1.00 27.32 16 ALA B C 1
ATOM 1539 O O . ALA B 1 17 ? -0.093 19.474 63.751 1.00 29.59 16 ALA B O 1
ATOM 1541 N N . SER B 1 18 ? -1.711 19.183 62.215 1.00 26.51 17 SER B N 1
ATOM 1542 C CA . SER B 1 18 ? -0.861 18.483 61.257 1.00 28.04 17 SER B CA 1
ATOM 1543 C C . SER B 1 18 ? 0.333 19.316 60.833 1.00 29.32 17 SER B C 1
ATOM 1544 O O . SER B 1 18 ? 1.425 18.770 60.693 1.00 31.88 17 SER B O 1
ATOM 1547 N N . ALA B 1 19 ? 0.124 20.616 60.606 1.00 27.97 18 ALA B N 1
ATOM 1548 C CA . ALA B 1 19 ? 1.211 21.506 60.204 1.00 27.10 18 ALA B CA 1
ATOM 1549 C C . ALA B 1 19 ? 2.239 21.640 61.325 1.00 29.46 18 ALA B C 1
ATOM 1550 O O . ALA B 1 19 ? 3.450 21.654 61.078 1.00 30.38 18 ALA B O 1
ATOM 1552 N N . ARG B 1 20 ? 1.743 21.725 62.555 1.00 30.41 19 ARG B N 1
ATOM 1553 C CA . ARG B 1 20 ? 2.585 21.890 63.728 1.00 30.47 19 ARG B CA 1
ATOM 1554 C C . ARG B 1 20 ? 3.420 20.653 63.972 1.00 31.89 19 ARG B C 1
ATOM 1555 O O . ARG B 1 20 ? 4.484 20.740 64.595 1.00 31.57 19 ARG B O 1
ATOM 1563 N N . ALA B 1 21 ? 2.913 19.506 63.525 1.00 33.69 20 ALA B N 1
ATOM 1564 C CA . ALA B 1 21 ? 3.641 18.232 63.637 1.00 36.28 20 ALA B CA 1
ATOM 1565 C C . ALA B 1 21 ? 4.792 18.086 62.619 1.00 37.20 20 ALA B C 1
ATOM 1566 O O . ALA B 1 21 ? 5.673 17.276 62.832 1.00 40.21 20 ALA B O 1
ATOM 1568 N N . ILE B 1 22 ? 4.752 18.836 61.519 1.00 37.52 21 ILE B N 1
ATOM 1569 C CA . ILE B 1 22 ? 5.806 18.824 60.486 1.00 38.10 21 ILE B CA 1
ATOM 1570 C C . ILE B 1 22 ? 6.862 19.891 60.771 1.00 38.89 21 ILE B C 1
ATOM 1571 O O . ILE B 1 22 ? 6.510 21.024 61.059 1.00 40.21 21 ILE B O 1
ATOM 1576 N N . LYS B 1 23 ? 8.143 19.552 60.680 1.00 41.99 22 LYS B N 1
ATOM 1577 C CA . LYS B 1 23 ? 9.195 20.584 60.484 1.00 44.58 22 LYS B CA 1
ATOM 1578 C C . LYS B 1 23 ? 9.954 20.239 59.229 1.00 44.48 22 LYS B C 1
ATOM 1579 O O . LYS B 1 23 ? 10.062 19.079 58.857 1.00 46.05 22 LYS B O 1
ATOM 1585 N N . SER B 1 24 ? 10.447 21.255 58.548 1.00 45.45 23 SER B N 1
ATOM 1586 C CA . SER B 1 24 ? 11.156 21.031 57.325 1.00 46.06 23 SER B CA 1
ATOM 1587 C C . SER B 1 24 ? 12.093 22.191 57.077 1.00 44.94 23 SER B C 1
ATOM 1588 O O . SER B 1 24 ? 11.775 23.325 57.377 1.00 44.82 23 SER B O 1
ATOM 1591 N N . LYS B 1 25 ? 13.270 21.883 56.554 1.00 45.44 24 LYS B N 1
ATOM 1592 C CA . LYS B 1 25 ? 14.262 22.885 56.203 1.00 45.09 24 LYS B CA 1
ATOM 1593 C C . LYS B 1 25 ? 14.338 22.982 54.689 1.00 44.53 24 LYS B C 1
ATOM 1594 O O . LYS B 1 25 ? 15.207 23.680 54.153 1.00 46.87 24 LYS B O 1
ATOM 1600 N N . GLY B 1 26 ? 13.427 22.304 53.999 1.00 39.52 25 GLY B N 1
ATOM 1601 C CA . GLY B 1 26 ? 13.540 22.148 52.557 1.00 36.66 25 GLY B CA 1
ATOM 1602 C C . GLY B 1 26 ? 12.575 21.065 52.121 1.00 33.46 25 GLY B C 1
ATOM 1603 O O . GLY B 1 26 ? 11.797 20.594 52.936 1.00 33.92 25 GLY B O 1
ATOM 1604 N N . PRO B 1 27 ? 12.627 20.669 50.849 1.00 30.01 26 PRO B N 1
ATOM 1605 C CA . PRO B 1 27 ? 11.790 19.591 50.328 1.00 28.46 26 PRO B CA 1
ATOM 1606 C C . PRO B 1 27 ? 12.211 18.238 50.888 1.00 23.04 26 PRO B C 1
ATOM 1607 O O . PRO B 1 27 ? 13.376 17.877 50.854 1.00 23.10 26 PRO B O 1
ATOM 1611 N N . ALA B 1 28 ? 11.243 17.505 51.398 1.00 21.22 27 ALA B N 1
ATOM 1612 C CA . ALA B 1 28 ? 11.485 16.246 52.084 1.00 21.05 27 ALA B CA 1
ATOM 1613 C C . ALA B 1 28 ? 11.803 15.133 51.091 1.00 20.54 27 ALA B C 1
ATOM 1614 O O . ALA B 1 28 ? 11.238 15.090 49.991 1.00 17.92 27 ALA B O 1
ATOM 1616 N N . PRO B 1 29 ? 12.673 14.192 51.497 1.00 19.88 28 PRO B N 1
ATOM 1617 C CA . PRO B 1 29 ? 12.992 13.021 50.666 1.00 18.58 28 PRO B CA 1
ATOM 1618 C C . PRO B 1 29 ? 11.829 12.005 50.650 1.00 18.08 28 PRO B C 1
ATOM 1619 O O . PRO B 1 29 ? 11.984 10.863 51.090 1.00 16.37 28 PRO B O 1
ATOM 1623 N N . VAL B 1 30 ? 10.658 12.421 50.173 1.00 18.15 29 VAL B N 1
ATOM 1624 C CA . VAL B 1 30 ? 9.443 11.618 50.356 1.00 16.70 29 VAL B CA 1
ATOM 1625 C C . VAL B 1 30 ? 9.462 10.241 49.651 1.00 20.28 29 VAL B C 1
ATOM 1626 O O . VAL B 1 30 ? 8.686 9.358 50.017 1.00 24.03 29 VAL B O 1
ATOM 1630 N N . HIS B 1 31 ? 10.324 10.034 48.647 1.00 19.87 30 HIS B N 1
ATOM 1631 C CA . HIS B 1 31 ? 10.423 8.723 47.992 1.00 18.42 30 HIS B CA 1
ATOM 1632 C C . HIS B 1 31 ? 11.202 7.702 48.800 1.00 19.71 30 HIS B C 1
ATOM 1633 O O . HIS B 1 31 ? 11.340 6.540 48.380 1.00 19.54 30 HIS B O 1
ATOM 1640 N N . LEU B 1 32 ? 11.661 8.108 49.986 1.00 19.51 31 LEU B N 1
ATOM 1641 C CA . LEU B 1 32 ? 12.236 7.176 50.938 1.00 21.92 31 LEU B CA 1
ATOM 1642 C C . LEU B 1 32 ? 11.155 6.502 51.780 1.00 23.75 31 LEU B C 1
ATOM 1643 O O . LEU B 1 32 ? 11.417 5.486 52.452 1.00 23.23 31 LEU B O 1
ATOM 1648 N N . TRP B 1 33 ? 9.953 7.052 51.751 1.00 23.08 32 TRP B N 1
ATOM 1649 C CA . TRP B 1 33 ? 8.951 6.689 52.722 1.00 24.97 32 TRP B CA 1
ATOM 1650 C C . TRP B 1 33 ? 7.727 6.028 52.087 1.00 26.32 32 TRP B C 1
ATOM 1651 O O . TRP B 1 33 ? 7.144 6.575 51.153 1.00 26.61 32 TRP B O 1
ATOM 1662 N N . ASN B 1 34 ? 7.331 4.866 52.613 1.00 26.98 33 ASN B N 1
ATOM 1663 C CA . ASN B 1 34 ? 6.126 4.162 52.143 1.00 28.33 33 ASN B CA 1
ATOM 1664 C C . ASN B 1 34 ? 5.232 3.800 53.297 1.00 26.94 33 ASN B C 1
ATOM 1665 O O . ASN B 1 34 ? 4.991 2.639 53.544 1.00 30.64 33 ASN B O 1
ATOM 1670 N N . PRO B 1 35 ? 4.750 4.804 54.021 1.00 26.54 34 PRO B N 1
ATOM 1671 C CA . PRO B 1 35 ? 3.893 4.583 55.155 1.00 27.97 34 PRO B CA 1
ATOM 1672 C C . PRO B 1 35 ? 2.483 4.142 54.717 1.00 29.19 34 PRO B C 1
ATOM 1673 O O . PRO B 1 35 ? 2.124 4.257 53.560 1.00 29.74 34 PRO B O 1
ATOM 1677 N N . PRO B 1 36 ? 1.682 3.623 55.629 1.00 30.89 35 PRO B N 1
ATOM 1678 C CA . PRO B 1 36 ? 0.359 3.251 55.126 1.00 33.01 35 PRO B CA 1
ATOM 1679 C C . PRO B 1 36 ? -0.495 4.485 54.745 1.00 32.68 35 PRO B C 1
ATOM 1680 O O . PRO B 1 36 ? -0.223 5.595 55.188 1.00 34.21 35 PRO B O 1
ATOM 1684 N N . PHE B 1 37 ? -1.483 4.278 53.887 1.00 31.68 36 PHE B N 1
ATOM 1685 C CA . PHE B 1 37 ? -2.352 5.334 53.430 1.00 32.50 36 PHE B CA 1
ATOM 1686 C C . PHE B 1 37 ? -3.432 5.534 54.471 1.00 34.41 36 PHE B C 1
ATOM 1687 O O . PHE B 1 37 ? -4.150 4.604 54.753 1.00 35.92 36 PHE B O 1
ATOM 1695 N N . ASN B 1 38 ? -3.557 6.727 55.046 1.00 37.00 37 ASN B N 1
ATOM 1696 C CA . ASN B 1 38 ? -4.602 7.006 56.050 1.00 38.16 37 ASN B CA 1
ATOM 1697 C C . ASN B 1 38 ? -5.758 7.840 55.548 1.00 35.50 37 ASN B C 1
ATOM 1698 O O . ASN B 1 38 ? -6.374 8.541 56.319 1.00 38.07 37 ASN B O 1
ATOM 1703 N N . GLY B 1 39 ? -6.042 7.796 54.258 1.00 33.71 38 GLY B N 1
ATOM 1704 C CA . GLY B 1 39 ? -7.200 8.484 53.722 1.00 32.26 38 GLY B CA 1
ATOM 1705 C C . GLY B 1 39 ? -6.888 9.750 52.957 1.00 32.12 38 GLY B C 1
ATOM 1706 O O . GLY B 1 39 ? -5.753 10.217 52.919 1.00 32.62 38 GLY B O 1
ATOM 1707 N N . ASP B 1 40 ? -7.925 10.274 52.323 1.00 30.47 39 ASP B N 1
ATOM 1708 C CA . ASP B 1 40 ? -7.899 11.552 51.661 1.00 30.29 39 ASP B CA 1
ATOM 1709 C C . ASP B 1 40 ? -8.229 12.632 52.687 1.00 30.57 39 ASP B C 1
ATOM 1710 O O . ASP B 1 40 ? -9.078 12.434 53.547 1.00 34.80 39 ASP B O 1
ATOM 1715 N N . ILE B 1 41 ? -7.554 13.766 52.628 1.00 28.83 40 ILE B N 1
ATOM 1716 C CA . ILE B 1 41 ? -8.005 14.919 53.374 1.00 28.37 40 ILE B CA 1
ATOM 1717 C C . ILE B 1 41 ? -8.726 15.870 52.435 1.00 27.74 40 ILE B C 1
ATOM 1718 O O . ILE B 1 41 ? -8.629 15.787 51.223 1.00 26.74 40 ILE B O 1
ATOM 1723 N N . ASP B 1 42 ? -9.481 16.786 52.995 1.00 27.96 41 ASP B N 1
ATOM 1724 C CA . ASP B 1 42 ? -10.286 17.661 52.151 1.00 26.58 41 ASP B CA 1
ATOM 1725 C C . ASP B 1 42 ? -9.451 18.872 51.774 1.00 23.40 41 ASP B C 1
ATOM 1726 O O . ASP B 1 42 ? -9.652 19.970 52.261 1.00 22.10 41 ASP B O 1
ATOM 1739 N N . ARG B 1 44 ? -7.539 20.727 48.339 1.00 23.45 43 ARG B N 1
ATOM 1740 C CA . ARG B 1 44 ? -7.433 20.841 46.897 1.00 24.70 43 ARG B CA 1
ATOM 1741 C C . ARG B 1 44 ? -6.432 21.953 46.544 1.00 23.42 43 ARG B C 1
ATOM 1742 O O . ARG B 1 44 ? -6.508 23.044 47.104 1.00 23.33 43 ARG B O 1
ATOM 1750 N N . ILE B 1 45 ? -5.475 21.659 45.672 1.00 20.15 44 ILE B N 1
ATOM 1751 C CA . ILE B 1 45 ? -4.630 22.693 45.117 1.00 20.96 44 ILE B CA 1
ATOM 1752 C C . ILE B 1 45 ? -5.274 23.182 43.812 1.00 23.62 44 ILE B C 1
ATOM 1753 O O . ILE B 1 45 ? -5.261 22.455 42.804 1.00 24.52 44 ILE B O 1
ATOM 1758 N N . ALA B 1 46 ? -5.852 24.385 43.814 1.00 22.16 45 ALA B N 1
ATOM 1759 C CA . ALA B 1 46 ? -6.489 24.875 42.589 1.00 23.77 45 ALA B CA 1
ATOM 1760 C C . ALA B 1 46 ? -5.384 25.184 41.572 1.00 25.31 45 ALA B C 1
ATOM 1761 O O . ALA B 1 46 ? -4.203 25.104 41.878 1.00 24.43 45 ALA B O 1
ATOM 1763 N N . ARG B 1 47 ? -5.812 25.492 40.362 1.00 28.39 46 ARG B N 1
ATOM 1764 C CA . ARG B 1 47 ? -4.948 25.733 39.200 1.00 30.21 46 ARG B CA 1
ATOM 1765 C C . ARG B 1 47 ? -4.070 26.956 39.375 1.00 26.39 46 ARG B C 1
ATOM 1766 O O . ARG B 1 47 ? -2.952 26.994 38.871 1.00 28.60 46 ARG B O 1
ATOM 1774 N N . ASP B 1 48 ? -4.591 27.969 40.062 1.00 24.51 47 ASP B N 1
ATOM 1775 C CA . ASP B 1 48 ? -3.806 29.159 40.385 1.00 26.67 47 ASP B CA 1
ATOM 1776 C C . ASP B 1 48 ? -2.882 28.986 41.583 1.00 26.33 47 ASP B C 1
ATOM 1777 O O . ASP B 1 48 ? -2.280 29.957 42.014 1.00 29.09 47 ASP B O 1
ATOM 1782 N N . GLY B 1 49 ? -2.782 27.780 42.138 1.00 24.44 48 GLY B N 1
ATOM 1783 C CA . GLY B 1 49 ? -1.884 27.552 43.273 1.00 25.73 48 GLY B CA 1
ATOM 1784 C C . GLY B 1 49 ? -2.454 27.711 44.682 1.00 24.62 48 GLY B C 1
ATOM 1785 O O . GLY B 1 49 ? -1.790 27.331 45.646 1.00 25.19 48 GLY B O 1
ATOM 1786 N N . THR B 1 50 ? -3.662 28.260 44.807 1.00 22.35 49 THR B N 1
ATOM 1787 C CA . THR B 1 50 ? -4.318 28.408 46.086 1.00 21.96 49 THR B CA 1
ATOM 1788 C C . THR B 1 50 ? -4.694 27.040 46.638 1.00 23.99 49 THR B C 1
ATOM 1789 O O . THR B 1 50 ? -5.179 26.174 45.915 1.00 25.51 49 THR B O 1
ATOM 1793 N N . TRP B 1 51 ? -4.495 26.850 47.932 1.00 25.09 50 TRP B N 1
ATOM 1794 C CA . TRP B 1 51 ? -4.872 25.605 48.606 1.00 22.81 50 TRP B CA 1
ATOM 1795 C C . TRP B 1 51 ? -6.189 25.812 49.308 1.00 22.73 50 TRP B C 1
ATOM 1796 O O . TRP B 1 51 ? -6.331 26.770 50.038 1.00 23.38 50 TRP B O 1
ATOM 1807 N N . PHE B 1 52 ? -7.131 24.898 49.109 1.00 22.22 51 PHE B N 1
ATOM 1808 C CA . PHE B 1 52 ? -8.460 25.006 49.681 1.00 20.62 51 PHE B CA 1
ATOM 1809 C C . PHE B 1 52 ? -8.628 23.837 50.636 1.00 23.03 51 PHE B C 1
ATOM 1810 O O . PHE B 1 52 ? -8.457 22.682 50.234 1.00 21.74 51 PHE B O 1
ATOM 1818 N N . TYR B 1 53 ? -8.987 24.129 51.890 1.00 20.63 52 TYR B N 1
ATOM 1819 C CA . TYR B 1 53 ? -9.244 23.102 52.868 1.00 18.91 52 TYR B CA 1
ATOM 1820 C C . TYR B 1 53 ? -10.701 23.182 53.234 1.00 19.19 52 TYR B C 1
ATOM 1821 O O . TYR B 1 53 ? -11.187 24.245 53.597 1.00 19.02 52 TYR B O 1
ATOM 1830 N N . GLN B 1 54 ? -11.401 22.059 53.122 1.00 20.09 53 GLN B N 1
ATOM 1831 C CA . GLN B 1 54 ? -12.838 22.005 53.367 1.00 20.28 53 GLN B CA 1
ATOM 1832 C C . GLN B 1 54 ? -13.566 23.088 52.550 1.00 20.33 53 GLN B C 1
ATOM 1833 O O . GLN B 1 54 ? -14.549 23.633 53.017 1.00 17.51 53 GLN B O 1
ATOM 1839 N N . GLY B 1 55 ? -13.059 23.391 51.350 1.00 19.86 54 GLY B N 1
ATOM 1840 C CA . GLY B 1 55 ? -13.657 24.402 50.477 1.00 22.37 54 GLY B CA 1
ATOM 1841 C C . GLY B 1 55 ? -13.298 25.855 50.753 1.00 24.33 54 GLY B C 1
ATOM 1842 O O . GLY B 1 55 ? -13.734 26.730 50.041 1.00 26.70 54 GLY B O 1
ATOM 1843 N N . THR B 1 56 ? -12.512 26.116 51.790 1.00 26.59 55 THR B N 1
ATOM 1844 C CA . THR B 1 56 ? -12.147 27.475 52.177 1.00 26.18 55 THR B CA 1
ATOM 1845 C C . THR B 1 56 ? -10.713 27.692 51.714 1.00 26.18 55 THR B C 1
ATOM 1846 O O . THR B 1 56 ? -9.840 26.907 52.069 1.00 26.39 55 THR B O 1
ATOM 1850 N N . PRO B 1 57 ? -10.435 28.780 50.977 1.00 25.01 56 PRO B N 1
ATOM 1851 C CA . PRO B 1 57 ? -9.036 28.968 50.658 1.00 24.42 56 PRO B CA 1
ATOM 1852 C C . PRO B 1 57 ? -8.246 29.273 51.940 1.00 27.17 56 PRO B C 1
ATOM 1853 O O . PRO B 1 57 ? -8.804 29.820 52.914 1.00 26.11 56 PRO B O 1
ATOM 1857 N N . ILE B 1 58 ? -6.960 28.952 51.929 1.00 27.93 57 ILE B N 1
ATOM 1858 C CA . ILE B 1 58 ? -6.142 29.147 53.093 1.00 31.34 57 ILE B CA 1
ATOM 1859 C C . ILE B 1 58 ? -4.941 29.983 52.706 1.00 31.53 57 ILE B C 1
ATOM 1860 O O . ILE B 1 58 ? -3.966 29.430 52.227 1.00 33.57 57 ILE B O 1
ATOM 1865 N N . ASN B 1 59 ? -5.036 31.304 52.919 1.00 30.79 58 ASN B N 1
ATOM 1866 C CA . ASN B 1 59 ? -3.989 32.268 52.566 1.00 31.22 58 ASN B CA 1
ATOM 1867 C C . ASN B 1 59 ? -3.035 32.394 53.740 1.00 31.12 58 ASN B C 1
ATOM 1868 O O . ASN B 1 59 ? -3.174 33.288 54.567 1.00 30.71 58 ASN B O 1
ATOM 1873 N N . ARG B 1 60 ? -2.087 31.458 53.797 1.00 31.49 59 ARG B N 1
ATOM 1874 C CA . ARG B 1 60 ? -1.103 31.296 54.871 1.00 30.77 59 ARG B CA 1
ATOM 1875 C C . ARG B 1 60 ? 0.149 30.697 54.221 1.00 27.32 59 ARG B C 1
ATOM 1876 O O . ARG B 1 60 ? 0.333 29.483 54.218 1.00 24.44 59 ARG B O 1
ATOM 1884 N N . PRO B 1 61 ? 0.975 31.547 53.595 1.00 24.62 60 PRO B N 1
ATOM 1885 C CA . PRO B 1 61 ? 2.052 31.015 52.749 1.00 24.64 60 PRO B CA 1
ATOM 1886 C C . PRO B 1 61 ? 3.037 30.097 53.448 1.00 24.62 60 PRO B C 1
ATOM 1887 O O . PRO B 1 61 ? 3.507 29.138 52.836 1.00 27.76 60 PRO B O 1
ATOM 1891 N N . ALA B 1 62 ? 3.335 30.354 54.711 1.00 24.06 61 ALA B N 1
ATOM 1892 C CA . ALA B 1 62 ? 4.321 29.525 55.409 1.00 23.92 61 ALA B CA 1
ATOM 1893 C C . ALA B 1 62 ? 3.837 28.076 55.439 1.00 22.76 61 ALA B C 1
ATOM 1894 O O . ALA B 1 62 ? 4.590 27.143 55.229 1.00 22.08 61 ALA B O 1
ATOM 1904 N N . VAL B 1 64 ? 1.460 26.707 53.449 1.00 20.61 63 VAL B N 1
ATOM 1905 C CA . VAL B 1 64 ? 1.392 26.141 52.126 1.00 21.23 63 VAL B CA 1
ATOM 1906 C C . VAL B 1 64 ? 2.799 25.670 51.701 1.00 23.74 63 VAL B C 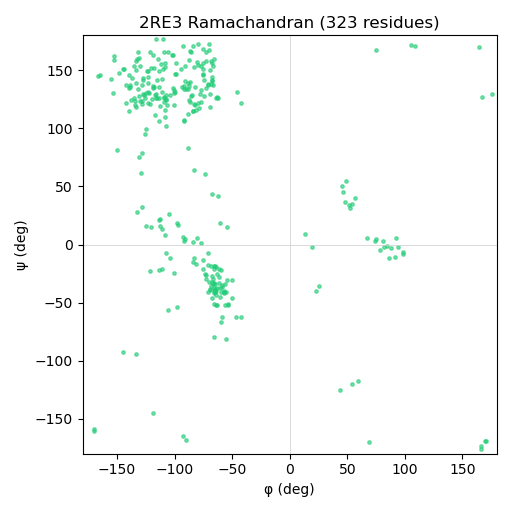1
ATOM 1907 O O . VAL B 1 64 ? 2.943 24.596 51.121 1.00 21.88 63 VAL B O 1
ATOM 1911 N N . ARG B 1 65 ? 3.843 26.437 52.023 1.00 25.86 64 ARG B N 1
ATOM 1912 C CA . ARG B 1 65 ? 5.233 25.962 51.789 1.00 26.96 64 ARG B CA 1
ATOM 1913 C C . ARG B 1 65 ? 5.563 24.673 52.541 1.00 24.75 64 ARG B C 1
ATOM 1914 O O . ARG B 1 65 ? 6.223 23.769 52.019 1.00 23.44 64 ARG B O 1
ATOM 1922 N N . LEU B 1 66 ? 5.090 24.604 53.772 1.00 22.18 65 LEU B N 1
ATOM 1923 C CA . LEU B 1 66 ? 5.380 23.500 54.656 1.00 23.26 65 LEU B CA 1
ATOM 1924 C C . LEU B 1 66 ? 4.754 22.218 54.118 1.00 25.01 65 LEU B C 1
ATOM 1925 O O . LEU B 1 66 ? 5.424 21.207 53.963 1.00 28.33 65 LEU B O 1
ATOM 1930 N N . PHE B 1 67 ? 3.471 22.255 53.792 1.00 24.71 66 PHE B N 1
ATOM 1931 C CA . PHE B 1 67 ? 2.811 21.078 53.277 1.00 24.68 66 PHE B CA 1
ATOM 1932 C C . PHE B 1 67 ? 3.348 20.760 51.883 1.00 24.86 66 PHE B C 1
ATOM 1933 O O . PHE B 1 67 ? 3.513 19.591 51.543 1.00 26.69 66 PHE B O 1
ATOM 1941 N N . SER B 1 68 ? 3.610 21.785 51.076 1.00 23.89 67 SER B N 1
ATOM 1942 C CA . SER B 1 68 ? 4.219 21.571 49.759 1.00 25.50 67 SER B CA 1
ATOM 1943 C C . SER B 1 68 ? 5.517 20.782 49.828 1.00 24.97 67 SER B C 1
ATOM 1944 O O . SER B 1 68 ? 5.841 20.057 48.910 1.00 26.44 67 SER B O 1
ATOM 1947 N N . SER B 1 69 ? 6.248 20.911 50.920 1.00 25.11 68 SER B N 1
ATOM 1948 C CA . SER B 1 69 ? 7.541 20.248 51.016 1.00 25.42 68 SER B CA 1
ATOM 1949 C C . SER B 1 69 ? 7.426 18.728 51.146 1.00 23.56 68 SER B C 1
ATOM 1950 O O . SER B 1 69 ? 8.410 18.020 50.927 1.00 22.85 68 SER B O 1
ATOM 1953 N N . ILE B 1 70 ? 6.262 18.217 51.516 1.00 20.96 69 ILE B N 1
ATOM 1954 C CA . ILE B 1 70 ? 6.124 16.757 51.633 1.00 20.36 69 ILE B CA 1
ATOM 1955 C C . ILE B 1 70 ? 5.152 16.209 50.576 1.00 22.18 69 ILE B C 1
ATOM 1956 O O . ILE B 1 70 ? 4.594 15.132 50.722 1.00 22.85 69 ILE B O 1
ATOM 1961 N N . LEU B 1 71 ? 4.943 16.972 49.509 1.00 22.12 70 LEU B N 1
ATOM 1962 C CA . LEU B 1 71 ? 4.137 16.510 48.407 1.00 23.30 70 LEU B CA 1
ATOM 1963 C C . LEU B 1 71 ? 4.886 15.370 47.749 1.00 22.64 70 LEU B C 1
ATOM 1964 O O . LEU B 1 71 ? 6.125 15.418 47.612 1.00 23.06 70 LEU B O 1
ATOM 1969 N N . LYS B 1 72 ? 4.135 14.355 47.337 1.00 20.53 71 LYS B N 1
ATOM 1970 C CA . LYS B 1 72 ? 4.689 13.183 46.670 1.00 22.33 71 LYS B CA 1
ATOM 1971 C C . LYS B 1 72 ? 3.746 12.791 45.558 1.00 24.24 71 LYS B C 1
ATOM 1972 O O . LYS B 1 72 ? 2.517 12.721 45.763 1.00 24.09 71 LYS B O 1
ATOM 1978 N N . ARG B 1 73 ? 4.320 12.507 44.397 1.00 24.01 72 ARG B N 1
ATOM 1979 C CA . ARG B 1 73 ? 3.553 11.987 43.293 1.00 25.93 72 ARG B CA 1
ATOM 1980 C C . ARG B 1 73 ? 3.736 10.481 43.200 1.00 24.73 72 ARG B C 1
ATOM 1981 O O . ARG B 1 73 ? 4.838 9.997 43.255 1.00 25.02 72 ARG B O 1
ATOM 1989 N N . GLU B 1 74 ? 2.646 9.757 43.058 1.00 26.19 73 GLU B N 1
ATOM 1990 C CA . GLU B 1 74 ? 2.667 8.323 42.758 1.00 29.97 73 GLU B CA 1
ATOM 1991 C C . GLU B 1 74 ? 1.671 8.053 41.639 1.00 31.85 73 GLU B C 1
ATOM 1992 O O . GLU B 1 74 ? 0.459 8.265 41.815 1.00 31.92 73 GLU B O 1
ATOM 1998 N N . GLU B 1 75 ? 2.190 7.559 40.515 1.00 32.99 74 GLU B N 1
ATOM 1999 C CA . GLU B 1 75 ? 1.451 7.464 39.257 1.00 36.02 74 GLU B CA 1
ATOM 2000 C C . GLU B 1 75 ? 1.010 8.872 38.835 1.00 34.92 74 GLU B C 1
ATOM 2001 O O . GLU B 1 75 ? 1.860 9.756 38.606 1.00 32.23 74 GLU B O 1
ATOM 2007 N N . ASP B 1 76 ? -0.294 9.098 38.754 1.00 34.11 75 ASP B N 1
ATOM 2008 C CA . ASP B 1 76 ? -0.788 10.405 38.420 1.00 36.44 75 ASP B CA 1
ATOM 2009 C C . ASP B 1 76 ? -1.504 10.997 39.607 1.00 36.27 75 ASP B C 1
ATOM 2010 O O . ASP B 1 76 ? -2.226 11.964 39.451 1.00 38.29 75 ASP B O 1
ATOM 2015 N N . ARG B 1 77 ? -1.300 10.424 40.795 1.00 35.17 76 ARG B N 1
ATOM 2016 C CA . ARG B 1 77 ? -1.918 10.958 42.009 1.00 32.63 76 ARG B CA 1
ATOM 2017 C C . ARG B 1 77 ? -0.951 11.697 42.921 1.00 29.18 76 ARG B C 1
ATOM 2018 O O . ARG B 1 77 ? 0.281 11.625 42.760 1.00 28.53 76 ARG B O 1
ATOM 2026 N N . PHE B 1 78 ? -1.517 12.446 43.863 1.00 26.77 77 PHE B N 1
ATOM 2027 C CA . PHE B 1 78 ? -0.717 13.251 44.774 1.00 24.84 77 PHE B CA 1
ATOM 2028 C C . PHE B 1 78 ? -1.080 13.013 46.233 1.00 25.18 77 PHE B C 1
ATOM 2029 O O . PHE B 1 78 ? -2.242 12.961 46.602 1.00 24.00 77 PHE B O 1
ATOM 2037 N N . TYR B 1 79 ? -0.040 12.917 47.050 1.00 24.02 78 TYR B N 1
ATOM 2038 C CA . TYR B 1 79 ? -0.169 12.722 48.459 1.00 25.69 78 TYR B CA 1
ATOM 2039 C C . TYR B 1 79 ? 0.724 13.713 49.220 1.00 24.66 78 TYR B C 1
ATOM 2040 O O . TYR B 1 79 ? 1.595 14.348 48.631 1.00 23.33 78 TYR B O 1
ATOM 2049 N N . LEU B 1 80 ? 0.463 13.826 50.517 1.00 21.61 79 LEU B N 1
ATOM 2050 C CA . LEU B 1 80 ? 1.354 14.450 51.484 1.00 21.97 79 LEU B CA 1
ATOM 2051 C C . LEU B 1 80 ? 1.913 13.293 52.281 1.00 20.54 79 LEU B C 1
ATOM 2052 O O . LEU B 1 80 ? 1.132 12.507 52.847 1.00 17.07 79 LEU B O 1
ATOM 2057 N N . VAL B 1 81 ? 3.241 13.184 52.349 1.00 21.36 80 VAL B N 1
ATOM 2058 C CA . VAL B 1 81 ? 3.877 12.001 52.936 1.00 22.09 80 VAL B CA 1
ATOM 2059 C C . VAL B 1 81 ? 4.943 12.341 53.981 1.00 24.88 80 VAL B C 1
ATOM 2060 O O . VAL B 1 81 ? 5.891 13.061 53.695 1.00 27.42 80 VAL B O 1
ATOM 2064 N N . THR B 1 82 ? 4.775 11.804 55.184 1.00 25.10 81 THR B N 1
ATOM 2065 C CA . THR B 1 82 ? 5.802 11.804 56.216 1.00 26.09 81 THR B CA 1
ATOM 2066 C C . THR B 1 82 ? 6.290 10.346 56.373 1.00 27.62 81 THR B C 1
ATOM 2067 O O . THR B 1 82 ? 5.793 9.442 55.714 1.00 27.62 81 THR B O 1
ATOM 2071 N N . PRO B 1 83 ? 7.291 10.106 57.224 1.00 28.48 82 PRO B N 1
ATOM 2072 C CA . PRO B 1 83 ? 7.688 8.704 57.475 1.00 28.89 82 PRO B CA 1
ATOM 2073 C C . PRO B 1 83 ? 6.622 7.833 58.111 1.00 29.22 82 PRO B C 1
ATOM 2074 O O . PRO B 1 83 ? 6.668 6.625 57.965 1.00 28.77 82 PRO B O 1
ATOM 2078 N N . VAL B 1 84 ? 5.687 8.436 58.829 1.00 31.20 83 VAL B N 1
ATOM 2079 C CA . VAL B 1 84 ? 4.679 7.674 59.556 1.00 32.22 83 VAL B CA 1
ATOM 2080 C C . VAL B 1 84 ? 3.360 7.637 58.820 1.00 34.99 83 VAL B C 1
ATOM 2081 O O . VAL B 1 84 ? 2.583 6.711 59.008 1.00 37.23 83 VAL B O 1
ATOM 2085 N N . GLU B 1 85 ? 3.108 8.619 57.960 1.00 36.71 84 GLU B N 1
ATOM 2086 C CA . GLU B 1 85 ? 1.771 8.820 57.437 1.00 36.63 84 GLU B CA 1
ATOM 2087 C C . GLU B 1 85 ? 1.754 9.279 55.997 1.00 34.37 84 GLU B C 1
ATOM 2088 O O . GLU B 1 85 ? 2.671 9.934 55.575 1.00 35.88 84 GLU B O 1
ATOM 2094 N N . LYS B 1 86 ? 0.689 8.933 55.271 1.00 32.99 85 LYS B N 1
ATOM 2095 C CA . LYS B 1 86 ? 0.444 9.352 53.902 1.00 31.47 85 LYS B CA 1
ATOM 2096 C C . LYS B 1 86 ? -1.050 9.616 53.719 1.00 32.48 85 LYS B C 1
ATOM 2097 O O . LYS B 1 86 ? -1.867 8.715 53.935 1.00 32.55 85 LYS B O 1
ATOM 2103 N N . VAL B 1 87 ? -1.393 10.848 53.313 1.00 31.16 86 VAL B N 1
ATOM 2104 C CA . VAL B 1 87 ? -2.770 11.218 53.005 1.00 26.67 86 VAL B CA 1
ATOM 2105 C C . VAL B 1 87 ? -2.867 11.749 51.609 1.00 25.88 86 VAL B C 1
ATOM 2106 O O . VAL B 1 87 ? -1.931 12.359 51.080 1.00 24.66 86 VAL B O 1
ATOM 2110 N N . GLY B 1 88 ? -4.025 11.523 51.006 1.00 27.71 87 GLY B N 1
ATOM 2111 C CA . GLY B 1 88 ? -4.253 11.892 49.602 1.00 27.58 87 GLY B CA 1
ATOM 2112 C C . GLY B 1 88 ? -4.764 13.309 49.464 1.00 26.69 87 GLY B C 1
ATOM 2113 O O . GLY B 1 88 ? -5.605 13.718 50.266 1.00 25.58 87 GLY B O 1
ATOM 2114 N N . ILE B 1 89 ? -4.273 14.060 48.466 1.00 25.78 88 ILE B N 1
ATOM 2115 C CA . ILE B 1 89 ? -4.893 15.353 48.144 1.00 26.83 88 ILE B CA 1
ATOM 2116 C C . ILE B 1 89 ? -5.295 15.526 46.682 1.00 26.88 88 ILE B C 1
ATOM 2117 O O . ILE B 1 89 ? -4.785 14.854 45.827 1.00 29.18 88 ILE B O 1
ATOM 2122 N N A ARG B 1 90 ? -6.237 16.436 46.438 0.50 26.87 89 ARG B N 1
ATOM 2123 N N B ARG B 1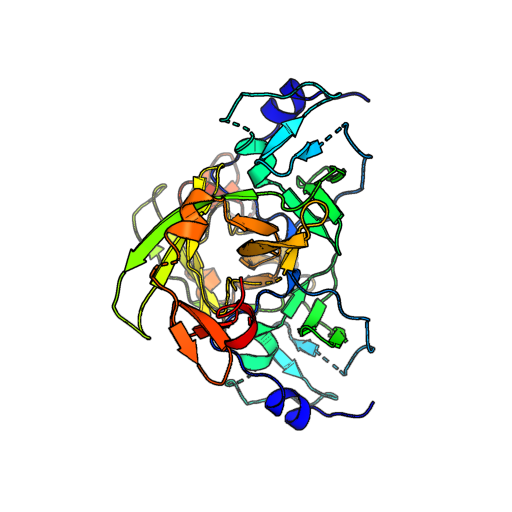 90 ? -6.225 16.438 46.424 0.50 27.99 89 ARG B N 1
ATOM 2124 C CA A ARG B 1 90 ? -6.751 16.740 45.104 0.50 26.37 89 ARG B CA 1
ATOM 2125 C CA B ARG B 1 90 ? -6.717 16.684 45.077 0.50 28.49 89 ARG B CA 1
ATOM 2126 C C A ARG B 1 90 ? -5.859 17.809 44.505 0.50 25.52 89 ARG B C 1
ATOM 2127 C C B ARG B 1 90 ? -5.905 17.812 44.485 0.50 26.68 89 ARG B C 1
ATOM 2128 O O A ARG B 1 90 ? -5.572 18.787 45.163 0.50 27.19 89 ARG B O 1
ATOM 2129 O O B ARG B 1 90 ? -5.727 18.831 45.119 0.50 28.05 89 ARG B O 1
ATOM 2144 N N . VAL B 1 91 ? -5.423 17.624 43.265 1.00 26.25 90 VAL B N 1
ATOM 2145 C CA . VAL B 1 91 ? -4.722 18.663 42.524 1.00 25.59 90 VAL B CA 1
ATOM 2146 C C . VAL B 1 91 ? -5.492 18.813 41.214 1.00 27.87 90 VAL B C 1
ATOM 2147 O O . VAL B 1 91 ? -5.662 17.842 40.472 1.00 27.52 90 VAL B O 1
ATOM 2151 N N . ASP B 1 92 ? -5.989 20.020 40.961 1.00 27.99 91 ASP B N 1
ATOM 2152 C CA . ASP B 1 92 ? -6.809 20.284 39.803 1.00 27.69 91 ASP B CA 1
ATOM 2153 C C . ASP B 1 92 ? -5.995 20.191 38.559 1.00 28.88 91 ASP B C 1
ATOM 2154 O O . ASP B 1 92 ? -6.487 19.711 37.555 1.00 31.09 91 ASP B O 1
ATOM 2159 N N . ASP B 1 93 ? -4.742 20.615 38.619 1.00 30.76 92 ASP B N 1
ATOM 2160 C CA . ASP B 1 93 ? -3.909 20.652 37.425 1.00 30.14 92 ASP B CA 1
ATOM 2161 C C . ASP B 1 93 ? -2.472 20.305 37.804 1.00 28.69 92 ASP B C 1
ATOM 2162 O O . ASP B 1 93 ? -2.124 19.121 37.838 1.00 28.02 92 ASP B O 1
ATOM 2167 N N . ALA B 1 94 ? -1.647 21.315 38.100 1.00 26.00 93 ALA B N 1
ATOM 2168 C CA . ALA B 1 94 ? -0.294 21.067 38.593 1.00 24.32 93 ALA B CA 1
ATOM 2169 C C . ALA B 1 94 ? -0.288 21.486 40.049 1.00 24.45 93 ALA B C 1
ATOM 2170 O O . ALA B 1 94 ? -1.050 22.371 40.443 1.00 24.54 93 ALA B O 1
ATOM 2172 N N . PRO B 1 95 ? 0.561 20.849 40.856 1.00 24.73 94 PRO B N 1
ATOM 2173 C CA . PRO B 1 95 ? 0.758 21.205 42.246 1.00 25.40 94 PRO B CA 1
ATOM 2174 C C . PRO B 1 95 ? 1.430 22.549 42.479 1.00 26.32 94 PRO B C 1
ATOM 2175 O O . PRO B 1 95 ? 1.330 23.111 43.588 1.00 26.00 94 PRO B O 1
ATOM 2179 N N . PHE B 1 96 ? 2.096 23.076 41.459 1.00 25.90 95 PHE B N 1
ATOM 2180 C CA . PHE B 1 96 ? 2.764 24.362 41.590 1.00 25.00 95 PHE B CA 1
ATOM 2181 C C . PHE B 1 96 ? 2.404 25.250 40.434 1.00 25.63 95 PHE B C 1
ATOM 2182 O O . PHE B 1 96 ? 1.964 24.763 39.403 1.00 27.72 95 PHE B O 1
ATOM 2190 N N . VAL B 1 97 ? 2.608 26.551 40.612 1.00 25.80 96 VAL B N 1
ATOM 2191 C CA . VAL B 1 97 ? 2.482 27.533 39.552 1.00 25.67 96 VAL B CA 1
ATOM 2192 C C . VAL B 1 97 ? 3.827 28.221 39.496 1.00 26.05 96 VAL B C 1
ATOM 2193 O O . VAL B 1 97 ? 4.350 28.599 40.532 1.00 26.88 96 VAL B O 1
ATOM 2197 N N . ALA B 1 98 ? 4.411 28.335 38.301 1.00 28.51 97 ALA B N 1
ATOM 2198 C CA . ALA B 1 98 ? 5.665 29.095 38.105 1.00 27.12 97 ALA B CA 1
ATOM 2199 C C . ALA B 1 98 ? 5.299 30.571 37.929 1.00 26.91 97 ALA B C 1
ATOM 2200 O O . ALA B 1 98 ? 4.625 30.933 36.961 1.00 27.93 97 ALA B O 1
ATOM 2202 N N . VAL B 1 99 ? 5.724 31.402 38.874 1.00 24.54 98 VAL B N 1
ATOM 2203 C CA . VAL B 1 99 ? 5.285 32.789 38.946 1.00 25.99 98 VAL B CA 1
ATOM 2204 C C . VAL B 1 99 ? 6.339 33.772 38.457 1.00 28.27 98 VAL B C 1
ATOM 2205 O O . VAL B 1 99 ? 6.022 34.962 38.272 1.00 26.97 98 VAL B O 1
ATOM 2209 N N . ASP B 1 100 ? 7.572 33.276 38.271 1.00 28.96 99 ASP B N 1
ATOM 2210 C CA . ASP B 1 100 ? 8.689 34.081 37.767 1.00 31.68 99 ASP B CA 1
ATOM 2211 C C . ASP B 1 100 ? 9.625 33.267 36.867 1.00 29.52 99 ASP B C 1
ATOM 2212 O O . ASP B 1 100 ? 9.766 32.060 37.048 1.00 26.03 99 ASP B O 1
ATOM 2217 N N . VAL B 1 101 ? 10.275 33.928 35.910 1.00 29.94 100 VAL B N 1
ATOM 2218 C CA . VAL B 1 101 ? 11.371 33.285 35.160 1.00 30.64 100 VAL B CA 1
ATOM 2219 C C . VAL B 1 101 ? 12.532 34.252 34.931 1.00 32.05 100 VAL B C 1
ATOM 2220 O O . VAL B 1 101 ? 12.320 35.415 34.638 1.00 33.12 100 VAL B O 1
ATOM 2224 N N . GLU B 1 102 ? 13.759 33.777 35.104 1.00 33.82 101 GLU B N 1
ATOM 2225 C CA . GLU B 1 102 ? 14.941 34.575 34.784 1.00 35.61 101 GLU B CA 1
ATOM 2226 C C . GLU B 1 102 ? 15.655 33.909 33.618 1.00 33.39 101 GLU B C 1
ATOM 2227 O O . GLU B 1 102 ? 15.609 32.681 33.499 1.00 35.04 101 GLU B O 1
ATOM 2233 N N . VAL B 1 103 ? 16.318 34.706 32.778 1.00 30.25 102 VAL B N 1
ATOM 2234 C CA . VAL B 1 103 ? 17.151 34.195 31.686 1.00 29.61 102 VAL B CA 1
ATOM 2235 C C . VAL B 1 103 ? 18.596 34.614 31.865 1.00 27.53 102 VAL B C 1
ATOM 2236 O O . VAL B 1 103 ? 18.862 35.755 32.204 1.00 24.31 102 VAL B O 1
ATOM 2240 N N . ALA B 1 104 ? 19.520 33.672 31.659 1.00 26.35 103 ALA B N 1
ATOM 2241 C CA . ALA B 1 104 ? 20.955 33.971 31.559 1.00 25.78 103 ALA B CA 1
ATOM 2242 C C . ALA B 1 104 ? 21.495 33.294 30.301 1.00 25.28 103 ALA B C 1
ATOM 2243 O O . ALA B 1 104 ? 20.926 32.317 29.844 1.00 26.02 103 ALA B O 1
ATOM 2245 N N . GLY B 1 105 ? 22.571 33.829 29.732 1.00 26.72 104 GLY B N 1
ATOM 2246 C CA . GLY B 1 105 ? 23.115 33.351 28.458 1.00 27.07 104 GLY B CA 1
ATOM 2247 C C . GLY B 1 105 ? 22.308 33.767 27.229 1.00 29.88 104 GLY B C 1
ATOM 2248 O O . GLY B 1 105 ? 21.168 34.213 27.345 1.00 30.63 104 GLY B O 1
ATOM 2249 N N . GLN B 1 106 ? 22.893 33.584 26.044 1.00 32.49 105 GLN B N 1
ATOM 2250 C CA . GLN B 1 106 ? 22.293 34.021 24.781 1.00 32.39 105 GLN B CA 1
ATOM 2251 C C . GLN B 1 106 ? 21.863 32.865 23.909 1.00 30.05 105 GLN B C 1
ATOM 2252 O O . GLN B 1 106 ? 22.425 31.780 23.985 1.00 28.01 105 GLN B O 1
ATOM 2258 N N . GLY B 1 107 ? 20.897 33.134 23.033 1.00 29.51 106 GLY B N 1
ATOM 2259 C CA . GLY B 1 107 ? 20.480 32.197 21.994 1.00 28.20 106 GLY B CA 1
ATOM 2260 C C . GLY B 1 107 ? 20.327 30.748 22.437 1.00 29.02 106 GLY B C 1
ATOM 2261 O O . GLY B 1 107 ? 19.621 30.439 23.389 1.00 28.96 106 GLY B O 1
ATOM 2262 N N . ARG B 1 108 ? 21.017 29.862 21.739 1.00 29.60 107 ARG B N 1
ATOM 2263 C CA . ARG B 1 108 ? 20.921 28.443 21.977 1.00 30.79 107 ARG B CA 1
ATOM 2264 C C . ARG B 1 108 ? 21.644 27.969 23.225 1.00 30.37 107 ARG B C 1
ATOM 2265 O O . ARG B 1 108 ? 21.404 26.846 23.659 1.00 30.79 107 ARG B O 1
ATOM 2273 N N . LYS B 1 109 ? 22.493 28.818 23.809 1.00 30.06 108 LYS B N 1
ATOM 2274 C CA . LYS B 1 109 ? 23.134 28.514 25.096 1.00 30.06 108 LYS B CA 1
ATOM 2275 C C . LYS B 1 109 ? 22.404 29.179 26.303 1.00 30.18 108 LYS B C 1
ATOM 2276 O O . LYS B 1 109 ? 22.977 29.295 27.404 1.00 31.80 108 LYS B O 1
ATOM 2280 N N . GLN B 1 110 ? 21.144 29.587 26.122 1.00 27.68 109 GLN B N 1
ATOM 2281 C CA . GLN B 1 110 ? 20.425 30.319 27.194 1.00 27.75 109 GLN B CA 1
ATOM 2282 C C . GLN B 1 110 ? 19.950 29.367 28.274 1.00 27.18 109 GLN B C 1
ATOM 2283 O O . GLN B 1 110 ? 19.755 28.196 28.018 1.00 27.99 109 GLN B O 1
ATOM 2289 N N . VAL B 1 111 ? 19.796 29.878 29.490 1.00 27.34 110 VAL B N 1
ATOM 2290 C CA . VAL B 1 111 ? 19.312 29.083 30.605 1.00 25.19 110 VAL B CA 1
ATOM 2291 C C . VAL B 1 111 ? 18.147 29.793 31.292 1.00 24.60 110 VAL B C 1
ATOM 2292 O O . VAL B 1 111 ? 18.251 30.943 31.718 1.00 24.30 110 VAL B O 1
ATOM 2296 N N . LEU B 1 112 ? 17.031 29.083 31.372 1.00 25.85 111 LEU B N 1
ATOM 2297 C CA . LEU B 1 112 ? 15.808 29.577 32.001 1.00 26.15 111 LEU B CA 1
ATOM 2298 C C . LEU B 1 112 ? 15.681 29.002 33.419 1.00 25.32 111 LEU B C 1
ATOM 2299 O O . LEU B 1 112 ? 15.647 27.796 33.579 1.00 28.96 111 LEU B O 1
ATOM 2304 N N . THR B 1 113 ? 15.641 29.876 34.425 1.00 24.40 112 THR B N 1
ATOM 2305 C CA . THR B 1 113 ? 15.389 29.505 35.807 1.00 25.12 112 THR B CA 1
ATOM 2306 C C . THR B 1 113 ? 14.027 30.053 36.287 1.00 25.74 112 THR B C 1
ATOM 2307 O O . THR B 1 113 ? 13.801 31.268 36.302 1.00 28.37 112 THR B O 1
ATOM 2311 N N . PHE B 1 114 ? 13.138 29.157 36.674 1.00 23.80 113 PHE B N 1
ATOM 2312 C CA . PHE B 1 114 ? 11.827 29.528 37.176 1.00 26.19 113 PHE B CA 1
ATOM 2313 C C . PHE B 1 114 ? 11.773 29.522 38.712 1.00 28.09 113 PHE B C 1
ATOM 2314 O O . PHE B 1 114 ? 12.545 28.831 39.382 1.00 28.29 113 PHE B O 1
ATOM 2322 N N . THR B 1 115 ? 10.827 30.283 39.251 1.00 28.11 114 THR B N 1
ATOM 2323 C CA . THR B 1 115 ? 10.529 30.269 40.670 1.00 27.20 114 THR B CA 1
ATOM 2324 C C . THR B 1 115 ? 9.064 29.918 40.798 1.00 27.31 114 THR B C 1
ATOM 2325 O O . THR B 1 115 ? 8.239 30.497 40.082 1.00 29.82 114 THR B O 1
ATOM 2329 N N . THR B 1 116 ? 8.749 28.959 41.674 1.00 26.06 115 THR B N 1
ATOM 2330 C CA . THR B 1 116 ? 7.363 28.563 41.921 1.00 25.49 115 THR B CA 1
ATOM 2331 C C . THR B 1 116 ? 6.743 29.453 42.979 1.00 27.53 115 THR B C 1
ATOM 2332 O O . THR B 1 116 ? 7.448 30.186 43.705 1.00 28.65 115 THR B O 1
ATOM 2336 N N . HIS B 1 117 ? 5.412 29.380 43.087 1.00 26.57 116 HIS B N 1
ATOM 2337 C CA . HIS B 1 117 ? 4.678 30.222 44.053 1.00 2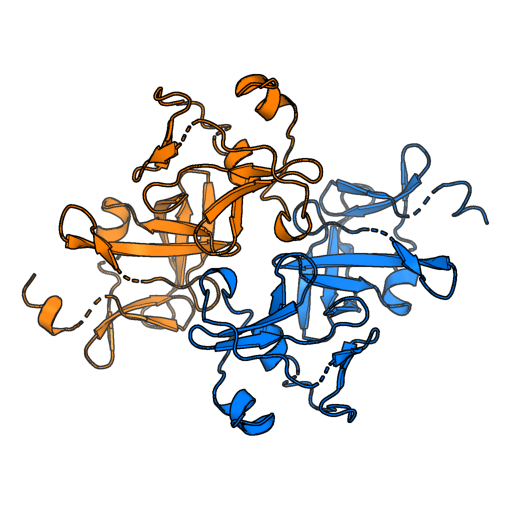3.66 116 HIS B CA 1
ATOM 2338 C C . HIS B 1 117 ? 4.985 29.905 45.517 1.00 24.01 116 HIS B C 1
ATOM 2339 O O . HIS B 1 117 ? 4.784 30.742 46.387 1.00 26.72 116 HIS B O 1
ATOM 2346 N N . VAL B 1 118 ? 5.492 28.706 45.780 1.00 25.26 117 VAL B N 1
ATOM 2347 C CA . VAL B 1 118 ? 5.967 28.315 47.106 1.00 25.39 117 VAL B CA 1
ATOM 2348 C C . VAL B 1 118 ? 7.473 28.570 47.295 1.00 26.81 117 VAL B C 1
ATOM 2349 O O . VAL B 1 118 ? 8.059 28.166 48.317 1.00 26.66 117 VAL B O 1
ATOM 2353 N N . GLY B 1 119 ? 8.105 29.212 46.311 1.00 27.04 118 GLY B N 1
ATOM 2354 C CA . GLY B 1 119 ? 9.509 29.650 46.439 1.00 27.35 118 GLY B CA 1
ATOM 2355 C C . GLY B 1 119 ? 10.606 28.707 45.958 1.00 28.39 118 GLY B C 1
ATOM 2356 O O . GLY B 1 119 ? 11.777 28.987 46.136 1.00 29.74 118 GLY B O 1
ATOM 2357 N N . ASP B 1 120 ? 10.262 27.587 45.344 1.00 29.50 119 ASP B N 1
ATOM 2358 C CA . ASP B 1 120 ? 11.291 26.689 44.863 1.00 29.02 119 ASP B CA 1
ATOM 2359 C C . ASP B 1 120 ? 11.812 27.197 43.537 1.00 30.59 119 ASP B C 1
ATOM 2360 O O . ASP B 1 120 ? 11.128 27.929 42.829 1.00 30.93 119 ASP B O 1
ATOM 2365 N N . SER B 1 121 ? 13.027 26.786 43.205 1.00 30.55 120 SER B N 1
ATOM 2366 C CA . SER B 1 121 ? 13.676 27.181 41.971 1.00 31.27 120 SER B CA 1
ATOM 2367 C C . SER B 1 121 ? 13.773 25.977 41.051 1.00 31.01 120 SER B C 1
ATOM 2368 O O . SER B 1 121 ? 14.014 24.862 41.516 1.00 34.32 120 SER B O 1
ATOM 2371 N N . ALA B 1 122 ? 13.591 26.176 39.754 1.00 29.68 121 ALA B N 1
ATOM 2372 C CA . ALA B 1 122 ? 13.780 25.069 38.801 1.00 29.23 121 ALA B CA 1
ATOM 2373 C C . ALA B 1 122 ? 14.486 25.550 37.559 1.00 26.90 121 ALA B C 1
ATOM 2374 O O . ALA B 1 122 ? 13.938 26.369 36.824 1.00 25.66 121 ALA B O 1
ATOM 2376 N N . VAL B 1 123 ? 15.702 25.049 37.344 1.00 25.97 122 VAL B N 1
ATOM 2377 C CA . VAL B 1 123 ? 16.462 25.367 36.146 1.00 25.60 122 VAL B CA 1
ATOM 2378 C C . VAL B 1 123 ? 15.956 24.452 35.047 1.00 27.12 122 VAL B C 1
ATOM 2379 O O . VAL B 1 123 ? 15.995 23.232 35.189 1.00 28.93 122 VAL B O 1
ATOM 2383 N N . ALA B 1 124 ? 15.441 25.039 33.967 1.00 27.79 123 ALA B N 1
ATOM 2384 C CA . ALA B 1 124 ? 14.871 24.246 32.872 1.00 26.95 123 ALA B CA 1
ATOM 2385 C C . ALA B 1 124 ? 16.003 23.594 32.066 1.00 26.41 123 ALA B C 1
ATOM 2386 O O . ALA B 1 124 ? 17.055 24.168 31.860 1.00 28.67 123 ALA B O 1
ATOM 2388 N N . GLY B 1 125 ? 15.781 22.367 31.647 1.00 28.16 124 GLY B N 1
ATOM 2389 C CA . GLY B 1 125 ? 16.788 21.573 30.959 1.00 28.15 124 GLY B CA 1
ATOM 2390 C C . GLY B 1 125 ? 16.297 20.134 30.825 1.00 28.26 124 GLY B C 1
ATOM 2391 O O . GLY B 1 125 ? 15.130 19.822 31.082 1.00 31.33 124 GLY B O 1
ATOM 2392 N N . GLU B 1 126 ? 17.174 19.241 30.434 1.00 28.00 125 GLU B N 1
ATOM 2393 C CA . GLU B 1 126 ? 16.795 17.854 30.319 1.00 29.70 125 GLU B CA 1
ATOM 2394 C C . GLU B 1 126 ? 16.238 17.271 31.623 1.00 27.88 125 GLU B C 1
ATOM 2395 O O . GLU B 1 126 ? 15.272 16.521 31.604 1.00 28.29 125 GLU B O 1
ATOM 2401 N N . GLY B 1 127 ? 16.830 17.624 32.752 1.00 28.38 126 GLY B N 1
ATOM 2402 C CA . GLY B 1 127 ? 16.385 17.071 34.038 1.00 27.62 126 GLY B CA 1
ATOM 2403 C C . GLY B 1 127 ? 15.067 17.658 34.503 1.00 28.82 126 GLY B C 1
ATOM 2404 O O . GLY B 1 127 ? 14.349 17.037 35.273 1.00 29.19 126 GLY B O 1
ATOM 2405 N N . ASN B 1 128 ? 14.777 18.875 34.049 1.00 29.17 127 ASN B N 1
ATOM 2406 C CA . ASN B 1 128 ? 13.554 19.574 34.380 1.00 29.61 127 ASN B CA 1
ATOM 2407 C C . ASN B 1 128 ? 12.932 20.095 33.092 1.00 30.25 127 ASN B C 1
ATOM 2408 O O . ASN B 1 128 ? 13.068 21.276 32.780 1.00 31.18 127 ASN B O 1
ATOM 2413 N N . PRO B 1 129 ? 12.315 19.214 32.300 1.00 29.27 128 PRO B N 1
ATOM 2414 C CA . PRO B 1 129 ? 11.847 19.695 30.993 1.00 28.90 128 PRO B CA 1
ATOM 2415 C C . PRO B 1 129 ? 10.628 20.604 31.063 1.00 27.77 128 PRO B C 1
ATOM 2416 O O . PRO B 1 129 ? 9.900 20.611 32.065 1.00 25.67 128 PRO B O 1
ATOM 2420 N N . ILE B 1 130 ? 10.482 21.386 29.992 1.00 27.55 129 ILE B N 1
ATOM 2421 C CA . ILE B 1 130 ? 9.345 22.253 29.727 1.00 27.47 129 ILE B CA 1
ATOM 2422 C C . ILE B 1 130 ? 8.485 21.527 28.715 1.00 31.61 129 ILE B C 1
ATOM 2423 O O . ILE B 1 130 ? 9.005 21.013 27.725 1.00 29.71 129 ILE B O 1
ATOM 2428 N N A ARG B 1 131 ? 7.176 21.466 28.956 0.50 32.89 130 ARG B N 1
ATOM 2429 N N B ARG B 1 131 ? 7.177 21.467 28.957 0.50 33.47 130 ARG B N 1
ATOM 2430 C CA A ARG B 1 131 ? 6.262 20.841 28.002 0.50 33.54 130 ARG B CA 1
ATOM 2431 C CA B ARG B 1 131 ? 6.284 20.830 27.999 0.50 34.50 130 ARG B CA 1
ATOM 2432 C C A ARG B 1 131 ? 5.029 21.708 27.773 0.50 33.23 130 ARG B C 1
ATOM 2433 C C B ARG B 1 131 ? 5.069 21.672 27.655 0.50 35.93 130 ARG B C 1
ATOM 2434 O O A ARG B 1 131 ? 4.640 22.504 28.628 0.50 32.68 130 ARG B O 1
ATOM 2435 O O B ARG B 1 131 ? 4.766 22.686 28.293 0.50 35.21 130 ARG B O 1
ATOM 2459 N N . ALA B 1 133 ? 0.928 21.633 26.779 1.00 40.06 132 ALA B N 1
ATOM 2460 C CA . ALA B 1 133 ? -0.323 20.891 26.785 1.00 44.23 132 ALA B CA 1
ATOM 2461 C C . ALA B 1 133 ? -1.416 21.914 26.424 1.00 50.56 132 ALA B C 1
ATOM 2462 O O . ALA B 1 133 ? -1.145 23.122 26.431 1.00 51.75 132 ALA B O 1
ATOM 2464 N N . GLN B 1 134 ? -2.617 21.457 26.054 1.00 56.05 133 GLN B N 1
ATOM 2465 C CA . GLN B 1 134 ? -3.741 22.378 25.857 1.00 59.29 133 GLN B CA 1
ATOM 2466 C C . GLN B 1 134 ? -4.396 22.578 27.222 1.00 6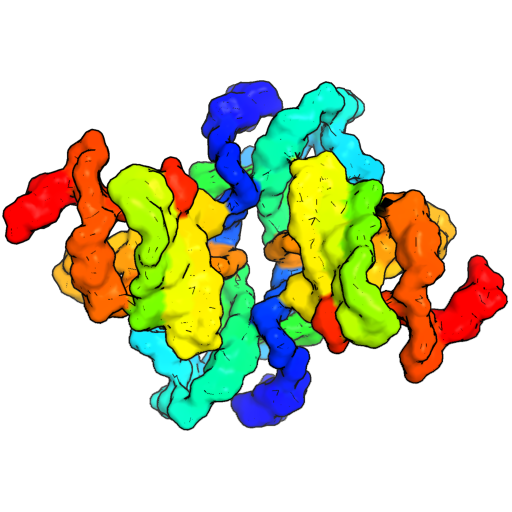2.38 133 GLN B C 1
ATOM 2467 O O . GLN B 1 134 ? -4.106 21.847 28.194 1.00 61.73 133 GLN B O 1
ATOM 2469 N N . ASP B 1 135 ? -5.246 23.598 27.302 1.00 66.76 134 ASP B N 1
ATOM 2470 C CA . ASP B 1 135 ? -5.966 23.920 28.541 1.00 70.26 134 ASP B CA 1
ATOM 2471 C C . ASP B 1 135 ? -7.251 23.046 28.604 1.00 71.35 134 ASP B C 1
ATOM 2472 O O . ASP B 1 135 ? -8.007 22.981 27.601 1.00 69.83 134 ASP B O 1
ATOM 2477 N N . PRO B 1 136 ? -7.469 22.327 29.750 1.00 72.37 135 PRO B N 1
ATOM 2478 C CA . PRO B 1 136 ? -8.794 21.705 29.973 1.00 72.77 135 PRO B CA 1
ATOM 2479 C C . PRO B 1 136 ? -9.977 22.642 29.590 1.00 72.89 135 PRO B C 1
ATOM 2480 O O . PRO B 1 136 ? -10.720 22.328 28.652 1.00 72.31 135 PRO B O 1
ATOM 2484 N N . ALA B 1 137 ? -10.106 23.789 30.266 1.00 72.48 136 ALA B N 1
ATOM 2485 C CA . ALA B 1 137 ? -11.138 24.790 29.943 1.00 72.08 136 ALA B CA 1
ATOM 2486 C C . ALA B 1 137 ? -10.957 25.458 28.553 1.00 72.09 136 ALA B C 1
ATOM 2487 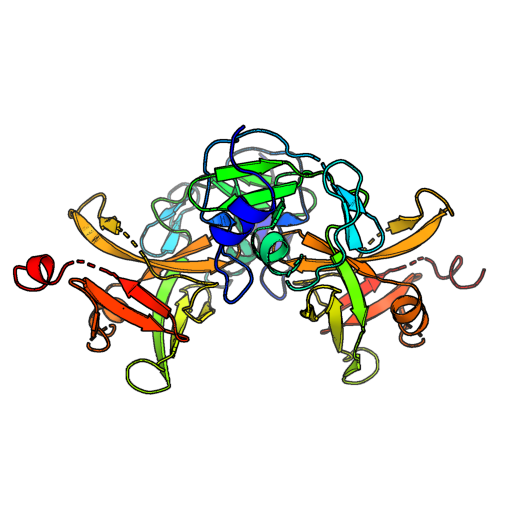O O . ALA B 1 137 ? -11.623 25.065 27.597 1.00 71.57 136 ALA B O 1
ATOM 2489 N N . THR B 1 138 ? -10.059 26.444 28.437 1.00 72.53 137 THR B N 1
ATOM 2490 C CA . THR B 1 138 ? -9.896 27.239 27.187 1.00 72.02 137 THR B CA 1
ATOM 2491 C C . THR B 1 138 ? -9.474 26.448 25.926 1.00 72.09 137 THR B C 1
ATOM 2492 O O . THR B 1 138 ? -9.786 26.858 24.811 1.00 72.02 137 THR B O 1
ATOM 2494 N N . GLY B 1 139 ? -8.764 25.330 26.090 1.00 72.35 138 GLY B N 1
ATOM 2495 C CA . GLY B 1 139 ? -8.016 24.740 24.968 1.00 71.56 138 GLY B CA 1
ATOM 2496 C C . GLY B 1 139 ? -6.868 25.656 24.542 1.00 71.03 138 GLY B C 1
ATOM 2497 O O . GLY B 1 139 ? -6.190 25.390 23.535 1.00 70.79 138 GLY B O 1
ATOM 2498 N N . GLU B 1 140 ? -6.664 26.741 25.306 1.00 69.47 139 GLU B N 1
ATOM 2499 C CA . GLU B 1 140 ? -5.536 27.652 25.132 1.00 67.50 139 GLU B CA 1
ATOM 2500 C C . GLU B 1 140 ? -4.274 26.898 25.602 1.00 66.42 139 GLU B C 1
ATOM 2501 O O . GLU B 1 140 ? -4.315 26.162 26.600 1.00 65.38 139 GLU B O 1
ATOM 2503 N N . PRO B 1 141 ? -3.161 27.031 24.856 1.00 64.02 140 PRO B N 1
ATOM 2504 C CA . PRO B 1 141 ? -1.934 26.350 25.296 1.00 61.27 140 PRO B CA 1
ATOM 2505 C C . PRO B 1 141 ? -1.652 26.532 26.814 1.00 57.13 140 PRO B C 1
ATOM 2506 O O . PRO B 1 141 ? -1.720 27.656 27.319 1.00 56.73 140 PRO B O 1
ATOM 2510 N N . ALA B 1 142 ? -1.367 25.435 27.523 1.00 50.52 141 ALA B N 1
ATOM 2511 C CA . ALA B 1 142 ? -0.915 25.484 28.915 1.00 45.21 141 ALA B CA 1
ATOM 2512 C C . ALA B 1 142 ? 0.508 24.893 29.021 1.00 42.20 141 ALA B C 1
ATOM 2513 O O . ALA B 1 142 ? 0.709 23.679 28.867 1.00 42.66 141 ALA B O 1
ATOM 2515 N N . PRO B 1 143 ? 1.503 25.732 29.313 1.00 37.23 142 PRO B N 1
ATOM 2516 C CA . PRO B 1 143 ? 2.875 25.213 29.406 1.00 34.98 142 PRO B CA 1
ATOM 2517 C C . PRO B 1 143 ? 3.351 24.929 30.853 1.00 30.25 142 PRO B C 1
ATOM 2518 O O . PRO B 1 143 ? 3.011 25.646 31.784 1.00 24.23 142 PRO B O 1
ATOM 2522 N N . TYR B 1 144 ? 4.182 23.911 31.007 1.00 29.22 143 TYR B N 1
ATOM 2523 C CA . TYR B 1 144 ? 4.573 23.409 32.317 1.00 27.15 143 TYR B CA 1
ATOM 2524 C C . TYR B 1 144 ? 6.066 23.202 32.401 1.00 26.81 143 TYR B C 1
ATOM 2525 O O . TYR B 1 144 ? 6.684 22.917 31.385 1.00 24.22 143 TYR B O 1
ATOM 2534 N N . VAL B 1 145 ? 6.643 23.347 33.608 1.00 26.09 144 VAL B N 1
ATOM 2535 C CA . VAL B 1 145 ? 8.019 22.950 33.859 1.00 23.97 144 VAL B CA 1
ATOM 2536 C C . VAL B 1 145 ? 8.123 22.018 35.077 1.00 25.66 144 VAL B C 1
ATOM 2537 O O . VAL B 1 145 ? 7.404 22.161 36.036 1.00 26.58 144 VAL B O 1
ATOM 2541 N N . HIS B 1 146 ? 9.023 21.045 35.005 1.00 28.05 145 HIS B N 1
ATOM 2542 C CA . HIS B 1 146 ? 9.231 20.025 36.043 1.00 26.49 145 HIS B CA 1
ATOM 2543 C C . HIS B 1 146 ? 10.022 20.707 37.139 1.00 26.52 145 HIS B C 1
ATOM 2544 O O . HIS B 1 146 ? 11.050 21.320 36.839 1.00 24.18 145 HIS B O 1
ATOM 2551 N N . VAL B 1 147 ? 9.551 20.595 38.388 1.00 24.75 146 VAL B N 1
ATOM 2552 C CA . VAL B 1 147 ? 10.271 21.139 39.529 1.00 24.70 146 VAL B CA 1
ATOM 2553 C C . VAL B 1 147 ? 11.091 20.040 40.239 1.00 27.39 146 VAL B C 1
ATOM 2554 O O . VAL B 1 147 ? 12.289 20.215 40.469 1.00 28.68 146 VAL B O 1
ATOM 2558 N N . ARG B 1 148 ? 10.436 18.937 40.622 1.00 26.83 147 ARG B N 1
ATOM 2559 C CA . ARG B 1 148 ? 11.140 17.796 41.213 1.00 26.73 147 ARG B CA 1
ATOM 2560 C C . ARG B 1 148 ? 10.271 16.550 41.270 1.00 25.48 147 ARG B C 1
ATOM 2561 O O . ARG B 1 148 ? 9.053 16.643 41.479 1.00 25.50 147 ARG B O 1
ATOM 2569 N N . ALA B 1 149 ? 10.899 15.391 41.084 1.00 23.04 148 ALA B N 1
ATOM 2570 C CA . ALA B 1 149 ? 10.237 14.099 41.373 1.00 23.54 148 ALA B CA 1
ATOM 2571 C C . ALA B 1 149 ? 8.828 14.052 40.788 1.00 21.55 148 ALA B C 1
ATOM 2572 O O . ALA B 1 149 ? 7.872 13.664 41.462 1.00 22.51 148 ALA B O 1
ATOM 2574 N N . GLY B 1 150 ? 8.724 14.497 39.538 1.00 21.15 149 GLY B N 1
ATOM 2575 C CA . GLY B 1 150 ? 7.471 14.533 38.796 1.00 22.50 149 GLY B CA 1
ATOM 2576 C C . GLY B 1 150 ? 6.441 15.584 39.146 1.00 23.21 149 GLY B C 1
ATOM 2577 O O . GLY B 1 150 ? 5.349 15.581 38.563 1.00 24.40 149 GLY B O 1
ATOM 2578 N N . LEU B 1 151 ? 6.773 16.471 40.085 1.00 22.49 150 LEU B N 1
ATOM 2579 C CA . LEU B 1 151 ? 5.900 17.544 40.453 1.00 22.31 150 LEU B CA 1
ATOM 2580 C C . LEU B 1 151 ? 6.214 18.698 39.495 1.00 24.99 150 LEU B C 1
ATOM 2581 O O . LEU B 1 151 ? 7.388 19.173 39.409 1.00 28.17 150 LEU B O 1
ATOM 2586 N N . GLU B 1 152 ? 5.180 19.177 38.805 1.00 23.92 151 GLU B N 1
ATOM 2587 C CA . GLU B 1 152 ? 5.338 20.238 37.830 1.00 25.66 151 GLU B CA 1
ATOM 2588 C C . GLU B 1 152 ? 4.732 21.560 38.289 1.00 25.39 151 GLU B C 1
ATOM 2589 O O . GLU B 1 152 ? 3.969 21.633 39.237 1.00 24.74 151 GLU B O 1
ATOM 2595 N N . ALA B 1 153 ? 5.104 22.607 37.582 1.00 26.66 152 ALA B N 1
ATOM 2596 C CA . ALA B 1 153 ? 4.587 23.933 37.788 1.00 28.09 152 ALA B CA 1
ATOM 2597 C C . ALA B 1 153 ? 3.959 24.384 36.471 1.00 28.59 152 ALA B C 1
ATOM 2598 O O . ALA B 1 153 ? 4.629 24.386 35.432 1.00 27.27 152 ALA B O 1
ATOM 2600 N N . LEU B 1 154 ? 2.659 24.697 36.503 1.00 28.46 153 LEU B N 1
ATOM 2601 C CA . LEU B 1 154 ? 2.012 25.445 35.419 1.00 27.04 153 LEU B CA 1
ATOM 2602 C C . LEU B 1 154 ? 2.666 26.818 35.326 1.00 24.78 153 LEU B C 1
ATOM 2603 O O . LEU B 1 154 ? 2.752 27.534 36.319 1.00 22.70 153 LEU B O 1
ATOM 2608 N N . ILE B 1 155 ? 3.140 27.184 34.148 1.00 25.29 154 ILE B N 1
ATOM 2609 C CA . ILE B 1 155 ? 3.786 28.495 33.971 1.00 27.04 154 ILE B CA 1
ATOM 2610 C C . ILE B 1 155 ? 2.698 29.577 33.891 1.00 25.68 154 ILE B C 1
ATOM 2611 O O . ILE B 1 155 ? 1.811 29.522 33.042 1.00 25.76 154 ILE B O 1
ATOM 2616 N N . ASP B 1 156 ? 2.764 30.553 34.787 1.00 27.22 155 ASP B N 1
ATOM 2617 C CA . ASP B 1 156 ? 1.668 31.531 34.906 1.00 30.80 155 ASP B CA 1
ATOM 2618 C C . ASP B 1 156 ? 1.652 32.438 33.677 1.00 32.17 155 ASP B C 1
ATOM 2619 O O . ASP B 1 156 ? 2.572 32.426 32.881 1.00 35.33 155 ASP B O 1
ATOM 2624 N N . ARG B 1 157 ? 0.591 33.187 33.508 1.00 33.05 156 ARG B N 1
ATOM 2625 C CA . ARG B 1 157 ? 0.372 33.870 32.253 1.00 35.99 156 ARG B CA 1
ATOM 2626 C C . ARG B 1 157 ? 1.413 34.931 31.908 1.00 34.92 156 ARG B C 1
ATOM 2627 O O . ARG B 1 157 ? 1.788 35.061 30.745 1.00 33.22 156 ARG B O 1
ATOM 2635 N N . LYS B 1 158 ? 1.842 35.683 32.923 1.00 34.52 157 LYS B N 1
ATOM 2636 C CA . LYS B 1 158 ? 2.878 36.703 32.793 1.00 36.43 157 LYS B CA 1
ATOM 2637 C C . LYS B 1 158 ? 4.213 36.084 32.376 1.00 34.28 157 LYS B C 1
ATOM 2638 O O . LYS B 1 158 ? 4.832 36.530 31.409 1.00 29.42 157 LYS B O 1
ATOM 2644 N N . SER B 1 159 ? 4.646 35.062 33.117 1.00 32.87 158 SER B N 1
ATOM 2645 C CA . SER B 1 159 ? 5.896 34.378 32.810 1.00 32.79 158 SER B CA 1
ATOM 2646 C C . SER B 1 159 ? 5.864 33.805 31.395 1.00 33.13 158 SER B C 1
ATOM 2647 O O . SER B 1 159 ? 6.862 33.845 30.662 1.00 31.50 158 SER B O 1
ATOM 2650 N N . PHE B 1 160 ? 4.706 33.316 30.982 1.00 31.73 159 PHE B N 1
ATOM 2651 C CA . PHE B 1 160 ? 4.589 32.795 29.641 1.00 34.36 159 PHE B CA 1
ATOM 2652 C C . PHE B 1 160 ? 4.803 33.851 28.547 1.00 35.61 159 PHE B C 1
ATOM 2653 O O . PHE B 1 160 ? 5.480 33.600 27.550 1.00 34.84 159 PHE B O 1
ATOM 2661 N N . TYR B 1 161 ? 4.224 35.028 28.738 1.00 37.23 160 TYR B N 1
ATOM 2662 C CA . TYR B 1 161 ? 4.403 36.104 27.780 1.00 37.95 160 TYR B CA 1
ATOM 2663 C C . TYR B 1 161 ? 5.855 36.556 27.684 1.00 35.79 160 TYR B C 1
ATOM 2664 O O . TYR B 1 161 ? 6.336 36.852 26.602 1.00 36.61 160 TYR B O 1
ATOM 2673 N N . ARG B 1 162 ? 6.561 36.576 28.799 1.00 34.66 161 ARG B N 1
ATOM 2674 C CA . ARG B 1 162 ? 7.973 36.900 28.771 1.00 37.10 161 ARG B CA 1
ATOM 2675 C C . ARG B 1 162 ? 8.716 35.829 28.009 1.00 35.20 161 ARG B C 1
ATOM 2676 O O . ARG B 1 162 ? 9.624 36.150 27.265 1.00 37.41 161 ARG B O 1
ATOM 2684 N N . LEU B 1 163 ? 8.326 34.561 28.186 1.00 33.47 162 LEU B N 1
ATOM 2685 C CA . LEU B 1 163 ? 8.962 33.448 27.461 1.00 31.63 162 LEU B CA 1
ATOM 2686 C C . LEU B 1 163 ? 8.767 33.572 25.944 1.00 30.63 162 LEU B C 1
ATOM 2687 O O . LEU B 1 163 ? 9.734 33.436 25.195 1.00 32.05 162 LEU B O 1
ATOM 2700 N N . ASP B 1 165 ? 8.914 35.940 24.113 1.00 26.80 164 ASP B N 1
ATOM 2701 C CA . ASP B 1 165 ? 10.001 36.796 23.574 1.00 27.15 164 ASP B CA 1
ATOM 2702 C C . ASP B 1 165 ? 11.435 36.247 23.767 1.00 25.65 164 ASP B C 1
ATOM 2703 O O . ASP B 1 165 ? 12.444 36.953 23.511 1.00 23.57 164 ASP B O 1
ATOM 2708 N N . LEU B 1 166 ? 11.510 34.994 24.226 1.00 24.04 165 LEU B N 1
ATOM 2709 C CA . LEU B 1 166 ? 12.752 34.255 24.328 1.00 23.99 165 LEU B CA 1
ATOM 2710 C C . LEU B 1 166 ? 12.636 32.929 23.580 1.00 23.50 165 LEU B C 1
ATOM 2711 O O . LEU B 1 166 ? 13.475 32.029 23.717 1.00 20.55 165 LEU B O 1
ATOM 2716 N N . GLY B 1 167 ? 11.618 32.825 22.735 1.00 23.43 166 GLY B N 1
ATOM 2717 C CA . GLY B 1 167 ? 11.417 31.608 21.968 1.00 23.04 166 GLY B CA 1
ATOM 2718 C C . GLY B 1 167 ? 12.321 31.505 20.764 1.00 22.25 166 GLY B C 1
ATOM 2719 O O . GLY B 1 167 ? 13.021 32.451 20.404 1.00 21.24 166 GLY B O 1
ATOM 2720 N N . GLU B 1 168 ? 12.291 30.347 20.123 1.00 22.23 167 GLU B N 1
ATOM 2721 C CA . GLU B 1 168 ? 13.058 30.124 18.924 1.00 22.30 167 GLU B CA 1
ATOM 2722 C C . GLU B 1 168 ? 12.365 29.079 18.067 1.00 23.25 167 GLU B C 1
ATOM 2723 O O . GLU B 1 168 ? 11.513 28.295 18.561 1.00 24.83 167 GLU B O 1
ATOM 2729 N N . ILE B 1 169 ? 12.755 29.040 16.793 1.00 21.06 168 ILE B N 1
ATOM 2730 C CA . ILE B 1 169 ? 12.300 28.010 15.880 1.00 20.22 168 ILE B CA 1
ATOM 2731 C C . ILE B 1 169 ? 13.433 27.022 15.517 1.00 23.08 168 ILE B C 1
ATOM 2732 O O . ILE B 1 169 ? 14.532 27.424 15.108 1.00 23.79 168 ILE B O 1
ATOM 2737 N N . GLU B 1 170 ? 13.166 25.726 15.717 1.00 26.12 169 GLU B N 1
ATOM 2738 C CA . GLU B 1 170 ? 14.041 24.637 15.249 1.00 26.02 169 GLU B CA 1
ATOM 2739 C C . GLU B 1 170 ? 13.192 23.557 14.620 1.00 27.22 169 GLU B C 1
ATOM 2740 O O . GLU B 1 170 ? 12.247 23.089 15.225 1.00 25.08 169 GLU B O 1
ATOM 2746 N N . ASP B 1 171 ? 13.525 23.205 13.379 1.00 31.07 170 ASP B N 1
ATOM 2747 C CA . ASP B 1 171 ? 12.956 22.051 12.682 1.00 30.79 170 ASP B CA 1
ATOM 2748 C C . ASP B 1 171 ? 11.442 21.987 12.741 1.00 28.43 170 ASP B C 1
ATOM 2749 O O . ASP B 1 171 ? 10.884 20.994 13.175 1.00 30.10 170 ASP B O 1
ATOM 2754 N N . GLY B 1 172 ? 10.789 23.067 12.308 1.00 27.51 171 GLY B N 1
ATOM 2755 C CA . GLY B 1 172 ? 9.317 23.130 12.248 1.00 26.84 171 GLY B CA 1
ATOM 2756 C C . GLY B 1 172 ? 8.593 23.564 13.521 1.00 27.39 171 GLY B C 1
ATOM 2757 O O . GLY B 1 172 ? 7.411 23.855 13.482 1.00 24.75 171 GLY B O 1
ATOM 2758 N N . TRP B 1 173 ? 9.302 23.628 14.653 1.00 28.61 172 TRP B N 1
ATOM 2759 C CA . TRP B 1 173 ? 8.671 23.921 15.940 1.00 29.15 172 TRP B CA 1
ATOM 2760 C C . TRP B 1 173 ? 9.151 25.241 16.536 1.00 28.37 172 TRP B C 1
ATOM 2761 O O . TRP B 1 173 ? 10.333 25.566 16.422 1.00 27.58 172 TRP B O 1
ATOM 2772 N N . PHE B 1 174 ? 8.226 25.982 17.159 1.00 25.72 173 PHE B N 1
ATOM 2773 C CA . PHE B 1 174 ? 8.550 27.129 17.999 1.00 23.52 173 PHE B CA 1
ATOM 2774 C C . PHE B 1 174 ? 8.673 26.581 19.399 1.00 24.46 173 PHE B C 1
ATOM 2775 O O . PHE B 1 174 ? 7.847 25.776 19.823 1.00 22.19 173 PHE B O 1
ATOM 2783 N N . GLY B 1 175 ? 9.690 27.008 20.126 1.00 23.99 174 GLY B N 1
ATOM 2784 C CA . GLY B 1 175 ? 9.877 26.500 21.467 1.00 24.18 174 GLY B CA 1
ATOM 2785 C C . GLY B 1 175 ? 10.933 27.272 22.1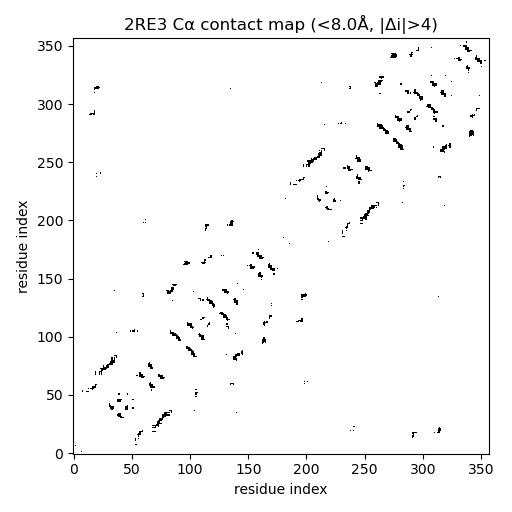99 1.00 25.36 174 GLY B C 1
ATOM 2786 O O . GLY B 1 175 ? 11.240 28.411 21.825 1.00 27.99 174 GLY B O 1
ATOM 2787 N N . LEU B 1 176 ? 11.504 26.670 23.236 1.00 24.83 175 LEU B N 1
ATOM 2788 C CA . LEU B 1 176 ? 12.466 27.393 24.071 1.00 23.92 175 LEU B CA 1
ATOM 2789 C C . LEU B 1 176 ? 13.706 26.567 24.288 1.00 22.90 175 LEU B C 1
ATOM 2790 O O . LEU B 1 176 ? 13.602 25.398 24.612 1.00 23.41 175 LEU B O 1
ATOM 2795 N N . TRP B 1 177 ? 14.865 27.192 24.131 1.00 22.94 176 TRP B N 1
ATOM 2796 C CA . TRP B 1 177 ? 16.147 26.589 24.488 1.00 22.73 176 TRP B CA 1
ATOM 2797 C C . TRP B 1 177 ? 16.397 26.885 25.937 1.00 22.34 176 TRP B C 1
ATOM 2798 O O . TRP B 1 177 ? 16.171 28.006 26.365 1.00 22.31 176 TRP B O 1
ATOM 2809 N N . SER B 1 178 ? 16.858 25.886 26.682 1.00 22.74 177 SER B N 1
ATOM 2810 C CA . SER B 1 178 ? 17.322 26.066 28.066 1.00 22.49 177 SER B CA 1
ATOM 2811 C C . SER B 1 178 ? 18.329 25.001 28.394 1.00 21.28 177 SER B C 1
ATOM 2812 O O . SER B 1 178 ? 18.099 23.814 28.124 1.00 21.37 177 SER B O 1
ATOM 2815 N N . SER B 1 179 ? 19.465 25.418 28.931 1.00 22.36 178 SER B N 1
ATOM 2816 C CA . SER B 1 179 ? 20.489 24.474 29.402 1.00 23.29 178 SER B CA 1
ATOM 2817 C C . SER B 1 179 ? 20.925 23.522 28.299 1.00 23.74 178 SER B C 1
ATOM 2818 O O . SER B 1 179 ? 21.117 22.337 28.537 1.00 22.81 178 SER B O 1
ATOM 2821 N N . GLY B 1 180 ? 21.061 24.045 27.083 1.00 24.05 179 GLY B N 1
ATOM 2822 C CA . GLY B 1 180 ? 21.489 23.239 25.960 1.00 23.54 179 GLY B CA 1
ATOM 2823 C C . GLY B 1 180 ? 20.451 22.276 25.387 1.00 27.16 179 GLY B C 1
ATOM 2824 O O . GLY B 1 180 ? 20.781 21.492 24.466 1.00 28.22 179 GLY B O 1
ATOM 2825 N N . SER B 1 181 ? 19.208 22.307 25.878 1.00 23.87 180 SER B N 1
ATOM 2826 C CA . SER B 1 181 ? 18.167 21.466 25.258 1.00 24.85 180 SER B CA 1
ATOM 2827 C C . SER B 1 181 ? 17.062 22.321 24.690 1.00 24.47 180 SER B C 1
ATOM 2828 O O . SER B 1 181 ? 16.807 23.434 25.168 1.00 25.51 180 SER B O 1
ATOM 2831 N N . PHE B 1 182 ? 16.411 21.807 23.657 1.00 24.53 181 PHE B N 1
ATOM 2832 C CA . PHE B 1 182 ? 15.340 22.547 22.992 1.00 25.32 181 PHE B CA 1
ATOM 2833 C C . PHE B 1 182 ? 13.971 21.931 23.281 1.00 25.28 181 PHE B C 1
ATOM 2834 O O . PHE B 1 182 ? 13.751 20.750 23.006 1.00 27.94 181 PHE B O 1
ATOM 2842 N N . PHE B 1 183 ? 13.067 22.742 23.837 1.00 23.61 182 PHE B N 1
ATOM 2843 C CA . PHE B 1 183 ? 11.714 22.306 24.184 1.00 25.18 182 PHE B CA 1
ATOM 2844 C C . PHE B 1 183 ? 10.636 22.869 23.272 1.00 26.77 182 PHE B C 1
ATOM 2845 O O . PHE B 1 183 ? 10.214 24.020 23.427 1.00 28.29 182 PHE B O 1
ATOM 2853 N N . PRO B 1 184 ? 10.154 22.044 22.340 1.00 27.60 183 PRO B N 1
ATOM 2854 C CA . PRO B 1 184 ? 9.134 22.525 21.438 1.00 27.94 183 PRO B CA 1
ATOM 2855 C C . PRO B 1 184 ? 7.857 22.785 22.199 1.00 29.38 183 PRO B C 1
ATOM 2856 O O . PRO B 1 184 ? 7.508 22.009 23.100 1.00 30.78 183 PRO B O 1
ATOM 2860 N N . LEU B 1 185 ? 7.173 23.855 21.825 1.00 26.91 184 LEU B N 1
ATOM 2861 C CA . LEU B 1 185 ? 5.925 24.249 22.418 1.00 26.85 184 LEU B CA 1
ATOM 2862 C C . LEU B 1 185 ? 4.755 24.145 21.417 1.00 30.87 184 LEU B C 1
ATOM 2863 O O . LEU B 1 185 ? 3.648 23.827 21.820 1.00 34.29 184 LEU B O 1
ATOM 2876 N N . THR B 1 187 ? 3.916 24.048 16.675 1.00 29.91 186 THR B N 1
ATOM 2877 C CA . THR B 1 187 ? 4.429 24.065 15.306 1.00 28.13 186 THR B CA 1
ATOM 2878 C C . THR B 1 187 ? 4.490 25.508 14.802 1.00 27.57 186 THR B C 1
ATOM 2879 O O . THR B 1 187 ? 3.713 26.363 15.241 1.00 25.52 186 THR B O 1
ATOM 2883 N N . VAL B 1 188 ? 5.398 25.751 13.864 1.00 28.01 187 VAL B N 1
ATOM 2884 C CA . VAL B 1 188 ? 5.533 27.031 13.194 1.00 28.44 187 VAL B CA 1
ATOM 2885 C C . VAL B 1 188 ? 4.164 27.483 12.688 1.00 31.12 187 VAL B C 1
ATOM 2886 O O . VAL B 1 188 ? 3.772 28.622 12.923 1.00 28.29 187 VAL B O 1
ATOM 2890 N N . GLU B 1 189 ? 3.425 26.575 12.049 1.00 35.13 188 GLU B N 1
ATOM 2891 C CA . GLU B 1 189 ? 2.046 26.833 11.629 1.00 37.27 188 GLU B CA 1
ATOM 2892 C C . GLU B 1 189 ? 1.125 27.322 12.743 1.00 37.47 188 GLU B C 1
ATOM 2893 O O . GLU B 1 189 ? 0.428 28.324 12.568 1.00 37.00 188 GLU B O 1
ATOM 2899 N N . GLU B 1 190 ? 1.083 26.595 13.861 1.00 38.68 189 GLU B N 1
ATOM 2900 C CA . GLU B 1 190 ? 0.217 26.975 14.988 1.00 39.28 189 GLU B CA 1
ATOM 2901 C C . GLU B 1 190 ? 0.592 28.342 15.500 1.00 36.32 189 GLU B C 1
ATOM 2902 O O . GLU B 1 190 ? -0.276 29.105 15.882 1.00 35.98 189 GLU B O 1
ATOM 2908 N N . LEU B 1 191 ? 1.891 28.635 15.505 1.00 34.82 190 LEU B N 1
ATOM 2909 C CA . LEU B 1 191 ? 2.393 29.931 15.940 1.00 34.04 190 LEU B CA 1
ATOM 2910 C C . LEU B 1 191 ? 1.914 31.019 15.011 1.00 35.02 190 LEU B C 1
ATOM 2911 O O . LEU B 1 191 ? 1.439 32.045 15.479 1.00 35.12 190 LEU B O 1
ATOM 2916 N N A GLU B 1 192 ? 2.059 30.795 13.704 0.50 35.58 191 GLU B N 1
ATOM 2917 N N B GLU B 1 192 ? 2.023 30.796 13.699 0.50 36.66 191 GLU B N 1
ATOM 2918 C CA A GLU B 1 192 ? 1.660 31.766 12.686 0.50 35.76 191 GLU B CA 1
ATOM 2919 C CA B GLU B 1 192 ? 1.706 31.843 12.728 0.50 37.88 191 GLU B CA 1
ATOM 2920 C C A GLU B 1 192 ? 0.203 32.173 12.815 0.50 37.81 191 GLU B C 1
ATOM 2921 C C B GLU B 1 192 ? 0.199 32.155 12.712 0.50 38.92 191 GLU B C 1
ATOM 2922 O O A GLU B 1 192 ? -0.142 33.341 12.664 0.50 38.17 191 GLU B O 1
ATOM 2923 O O B GLU B 1 192 ? -0.190 33.257 12.332 0.50 39.33 191 GLU B O 1
ATOM 2934 N N . ARG B 1 193 ? -0.647 31.206 13.110 1.00 39.41 192 ARG B N 1
ATOM 2935 C CA . ARG B 1 193 ? -2.085 31.422 13.042 1.00 44.29 192 ARG B CA 1
ATOM 2936 C C . ARG B 1 193 ? -2.796 31.704 14.358 1.00 43.95 192 ARG B C 1
ATOM 2937 O O . ARG B 1 193 ? -3.980 31.968 14.362 1.00 42.48 192 ARG B O 1
ATOM 2945 N N . GLY B 1 194 ? -2.090 31.709 15.472 1.00 46.31 193 GLY B N 1
ATOM 2946 C CA . GLY B 1 194 ? -2.745 32.039 16.744 1.00 48.50 193 GLY B CA 1
ATOM 2947 C C . GLY B 1 194 ? -3.857 31.065 17.135 1.00 49.90 193 GLY B C 1
ATOM 2948 O O . GLY B 1 194 ? -4.645 31.330 18.056 1.00 50.35 193 GLY B O 1
#

Nearest PDB structures (foldseek):
  2re3-assembly1_A  TM=1.006E+00  e=3.507E-36  Ruegeria pomeroyi DSS-3
  2ra9-assembly1_A  TM=8.320E-01  e=7.296E-08  Shewanella baltica OS155
  2wv6-assembly2_D  TM=7.600E-01  e=1.325E+00  Citrobacter freundii
  2wv6-assembly1_I  TM=6.682E-01  e=2.855E+00  Citrobacter freundii
  5yh2-assembly1_C  TM=5.216E-01  e=9.303E+00  Danio rerio

Organism: Ruegeria pomeroyi (strain ATCC 700808 / DSM 15171 / DSS-3) (NCBI:txid246200)

InterPro domains:
  IPR010707 Protein of unknown function DUF1285 [PIRSF029557] (12-192)
  IPR023361 DUF1285, beta-roll domain superfamily [G3DSA:2.30.270.10] (93-162)
  IPR048341 DUF1285, N-terminal domain [PF06938] (27-93)
  IPR048342 DUF1285, C-terminal domain [PF21028] (94-184)